Protein 3LCN (pdb70)

Structure (mmCIF, N/CA/C/O backbone):
data_3LCN
#
_entry.id   3LCN
#
_cell.length_a   55.833
_cell.length_b   121.762
_cell.length_c   37.376
_cell.angle_alpha   90.00
_cell.angle_beta   90.00
_cell.angle_gamma   90.00
#
_symmetry.space_group_name_H-M   'P 21 21 2'
#
loop_
_entity.id
_entity.type
_entity.pdbx_description
1 polymer 'Nuclear polyadenylated RNA-binding protein NAB2'
2 polymer 'mRNA transport factor GFD1'
3 non-polymer 'ZINC ION'
4 water water
#
loop_
_atom_site.group_PDB
_atom_site.id
_atom_site.type_symbol
_atom_site.label_atom_id
_atom_site.label_alt_id
_atom_site.label_comp_id
_atom_site.label_asym_id
_atom_site.label_entity_id
_atom_site.label_seq_id
_at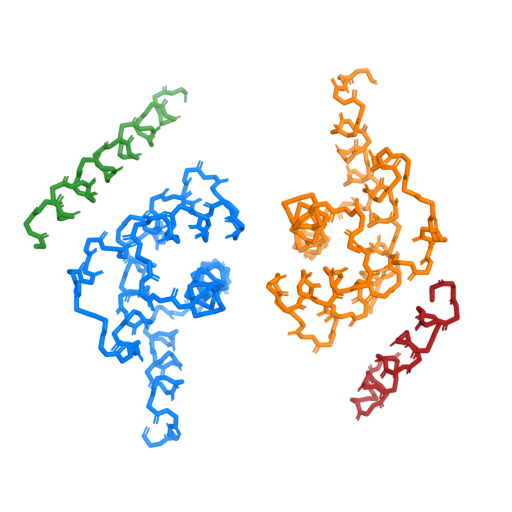om_site.pdbx_PDB_ins_code
_atom_site.Cartn_x
_atom_site.Cartn_y
_atom_site.Cartn_z
_atom_site.occupancy
_atom_site.B_iso_or_equiv
_atom_site.auth_seq_id
_atom_site.auth_comp_id
_atom_site.auth_asym_id
_atom_site.auth_atom_id
_atom_site.pdbx_PDB_model_num
ATOM 1 N N . GLN A 1 5 ? 33.391 37.154 12.647 1.00 75.66 5 GLN A N 1
ATOM 2 C CA . GLN A 1 5 ? 32.515 36.005 12.841 1.00 68.86 5 GLN A CA 1
ATOM 3 C C . GLN A 1 5 ? 32.433 35.219 11.542 1.00 64.56 5 GLN A C 1
ATOM 4 O O . GLN A 1 5 ? 32.544 35.778 10.448 1.00 68.59 5 GLN A O 1
ATOM 17 N N . TYR A 1 6 ? 32.245 33.917 11.676 1.00 57.73 6 TYR A N 1
ATOM 18 C CA . TYR A 1 6 ? 32.273 33.021 10.535 1.00 49.21 6 TYR A CA 1
ATOM 19 C C . TYR A 1 6 ? 30.911 32.382 10.274 1.00 42.68 6 TYR A C 1
ATOM 20 O O . TYR A 1 6 ? 30.744 31.653 9.310 1.00 43.12 6 TYR A O 1
ATOM 38 N N . THR A 1 7 ? 29.937 32.688 11.122 1.00 46.04 7 THR A N 1
ATOM 39 C CA . THR A 1 7 ? 28.629 32.039 11.096 1.00 53.75 7 THR A CA 1
ATOM 40 C C . THR A 1 7 ? 27.886 32.202 9.772 1.00 48.29 7 THR A C 1
ATOM 41 O O . THR A 1 7 ? 27.343 31.236 9.250 1.00 44.85 7 THR A O 1
ATOM 52 N N . GLU A 1 8 ? 27.842 33.418 9.238 1.00 46.42 8 GLU A N 1
ATOM 53 C CA . GLU A 1 8 ? 27.164 33.653 7.964 1.00 48.30 8 GLU A CA 1
ATOM 54 C C . GLU A 1 8 ? 27.832 32.886 6.825 1.00 44.72 8 GLU A C 1
ATOM 55 O O . GLU A 1 8 ? 27.159 32.251 6.023 1.00 48.36 8 GLU A O 1
ATOM 67 N N . ASN A 1 9 ? 29.157 32.945 6.759 1.00 39.49 9 ASN A N 1
ATOM 68 C CA . ASN A 1 9 ? 29.901 32.198 5.754 1.00 37.66 9 ASN A CA 1
ATOM 69 C C . ASN A 1 9 ? 29.678 30.694 5.887 1.00 36.17 9 ASN A C 1
ATOM 70 O O . ASN A 1 9 ? 29.511 30.006 4.890 1.00 36.37 9 ASN A O 1
ATOM 81 N N . LEU A 1 10 ? 29.671 30.178 7.114 1.00 32.29 10 LEU A N 1
ATOM 82 C CA . LEU A 1 10 ? 29.534 28.738 7.307 1.00 29.11 10 LEU A CA 1
ATOM 83 C C . LEU A 1 10 ? 28.165 28.266 6.802 1.00 27.12 10 LEU A C 1
ATOM 84 O O . LEU A 1 10 ? 28.047 27.220 6.173 1.00 28.96 10 LEU A O 1
ATOM 100 N N . LYS A 1 11 ? 27.135 29.070 7.038 1.00 28.83 11 LYS A N 1
ATOM 101 C CA . LYS A 1 11 ? 25.787 28.757 6.551 1.00 35.77 11 LYS A CA 1
ATOM 102 C C . LYS A 1 11 ? 25.719 28.597 5.020 1.00 35.59 11 LYS A C 1
ATOM 103 O O . LYS A 1 11 ? 25.077 27.680 4.509 1.00 31.18 11 LYS A O 1
ATOM 122 N N . VAL A 1 12 ? 26.382 29.494 4.301 1.00 36.61 12 VAL A N 1
ATOM 123 C CA . VAL A 1 12 ? 26.477 29.414 2.848 1.00 38.42 12 VAL A CA 1
ATOM 124 C C . VAL A 1 12 ? 27.262 28.165 2.428 1.00 33.57 12 VAL A C 1
ATOM 125 O O . VAL A 1 12 ? 26.879 27.458 1.506 1.00 35.44 12 VAL A O 1
ATOM 138 N N . ILE A 1 13 ? 28.359 27.887 3.117 1.00 29.34 13 ILE A N 1
ATOM 139 C CA . ILE A 1 13 ? 29.160 26.698 2.823 1.00 31.36 13 ILE A CA 1
ATOM 140 C C . ILE A 1 13 ? 28.375 25.391 3.063 1.00 31.29 13 ILE A C 1
ATOM 141 O O . ILE A 1 13 ? 28.428 24.464 2.263 1.00 33.37 13 ILE A O 1
ATOM 157 N N . VAL A 1 14 ? 27.643 25.323 4.170 1.00 30.31 14 VAL A N 1
ATOM 158 C CA . VAL A 1 14 ? 26.889 24.120 4.478 1.00 29.06 14 VAL A CA 1
ATOM 159 C C . VAL A 1 14 ? 25.752 23.941 3.473 1.00 29.12 14 VAL A C 1
ATOM 160 O O . VAL A 1 14 ? 25.463 22.831 3.065 1.00 30.89 14 VAL A O 1
ATOM 173 N N . ALA A 1 15 ? 25.140 25.040 3.041 1.00 30.43 15 ALA A N 1
ATOM 174 C CA . ALA A 1 15 ? 24.042 24.954 2.076 1.00 34.45 15 ALA A CA 1
ATOM 175 C C . ALA A 1 15 ? 24.533 24.427 0.721 1.00 35.57 15 ALA A C 1
ATOM 176 O O . ALA A 1 15 ? 23.800 23.709 0.020 1.00 36.60 15 ALA A O 1
ATOM 183 N N . GLU A 1 16 ? 25.760 24.787 0.345 1.00 33.51 16 GLU A N 1
ATOM 184 C CA . GLU A 1 16 ? 26.354 24.264 -0.890 1.00 37.23 16 GLU A CA 1
ATOM 185 C C . GLU A 1 16 ? 26.588 22.761 -0.771 1.00 35.13 16 GLU A C 1
ATOM 186 O O . GLU A 1 16 ? 26.343 22.013 -1.711 1.00 37.46 16 GLU A O 1
ATOM 198 N N . LYS A 1 17 ? 27.066 22.325 0.392 1.00 36.63 17 LYS A N 1
ATOM 199 C CA . LYS A 1 17 ? 27.300 20.906 0.627 1.00 34.78 17 LYS A CA 1
ATOM 200 C C . LYS A 1 17 ? 25.976 20.142 0.530 1.00 30.49 17 LYS A C 1
ATOM 201 O O . LYS A 1 17 ? 25.895 19.121 -0.138 1.00 37.50 17 LYS A O 1
ATOM 220 N N . LEU A 1 18 ? 24.931 20.660 1.176 1.00 34.73 18 LEU A N 1
ATOM 221 C CA . LEU A 1 18 ? 23.622 19.998 1.185 1.00 33.77 18 LEU A CA 1
ATOM 222 C C . LEU A 1 18 ? 23.024 19.901 -0.207 1.00 38.21 18 LEU A C 1
ATOM 223 O O . LEU A 1 18 ? 22.249 18.983 -0.493 1.00 39.30 18 LEU A O 1
ATOM 239 N N . ALA A 1 19 ? 23.378 20.852 -1.066 1.00 40.89 19 ALA A N 1
ATOM 240 C CA . ALA A 1 19 ? 22.826 20.904 -2.418 1.00 43.48 19 ALA A CA 1
ATOM 241 C C . ALA A 1 19 ? 23.302 19.722 -3.257 1.00 45.88 19 ALA A C 1
ATOM 242 O O . ALA A 1 19 ? 22.732 19.423 -4.309 1.00 46.61 19 ALA A O 1
ATOM 249 N N . GLY A 1 20 ? 24.353 19.056 -2.792 1.00 47.71 20 GLY A N 1
ATOM 250 C CA . GLY A 1 20 ? 24.944 17.958 -3.540 1.00 54.82 20 GLY A CA 1
ATOM 251 C C . GLY A 1 20 ? 24.401 16.585 -3.178 1.00 61.25 20 GLY A C 1
ATOM 252 O O . GLY A 1 20 ? 24.816 15.588 -3.766 1.00 65.39 20 GLY A O 1
ATOM 256 N N . ILE A 1 21 ? 23.493 16.520 -2.206 1.00 60.34 21 ILE A N 1
ATOM 257 C CA . ILE A 1 21 ? 22.899 15.245 -1.805 1.00 61.95 21 ILE A CA 1
ATOM 258 C C . ILE A 1 21 ? 21.689 14.955 -2.676 1.00 71.70 21 ILE A C 1
ATOM 259 O O . ILE A 1 21 ? 20.682 15.649 -2.567 1.00 62.47 21 ILE A O 1
ATOM 275 N N . PRO A 1 22 ? 21.781 13.924 -3.535 1.00 86.62 22 PRO A N 1
ATOM 276 C CA . PRO A 1 22 ? 20.699 13.570 -4.466 1.00 91.48 22 PRO A CA 1
ATOM 277 C C . PRO A 1 22 ? 19.383 13.251 -3.762 1.00 86.64 22 PRO A C 1
ATOM 278 O O . PRO A 1 22 ? 19.385 12.637 -2.696 1.00 83.55 22 PRO A O 1
ATOM 289 N N . ASN A 1 23 ? 18.274 13.671 -4.360 1.00 83.69 23 ASN A N 1
ATOM 290 C CA . ASN A 1 23 ? 16.950 13.410 -3.805 1.00 90.28 23 ASN A CA 1
ATOM 291 C C . ASN A 1 23 ? 16.814 13.868 -2.357 1.00 85.39 23 ASN A C 1
ATOM 292 O O . ASN A 1 23 ? 16.108 13.245 -1.565 1.00 88.38 23 ASN A O 1
ATOM 303 N N . PHE A 1 24 ? 17.495 14.955 -2.016 1.00 89.76 24 PHE A N 1
ATOM 304 C CA . PHE A 1 24 ? 17.387 15.540 -0.685 1.00 85.35 24 PHE A CA 1
ATOM 305 C C . PHE A 1 24 ? 16.366 16.669 -0.720 1.00 91.34 24 PHE A C 1
ATOM 306 O O . PHE A 1 24 ? 16.724 17.846 -0.753 1.00 88.98 24 PHE A O 1
ATOM 323 N N . ASN A 1 25 ? 15.090 16.297 -0.732 1.00 129.03 25 ASN A N 1
ATOM 324 C CA . ASN A 1 25 ? 14.007 17.269 -0.820 1.00 128.50 25 ASN A CA 1
ATOM 325 C C . ASN A 1 25 ? 13.720 17.947 0.517 1.00 117.13 25 ASN A C 1
ATOM 326 O O . ASN A 1 25 ? 12.816 17.541 1.248 1.00 115.80 25 ASN A O 1
ATOM 337 N N . GLU A 1 26 ? 14.491 18.985 0.828 1.00 109.42 26 GLU A N 1
ATOM 338 C CA . GLU A 1 26 ? 14.314 19.728 2.072 1.00 94.54 26 GLU A CA 1
ATOM 339 C C . GLU A 1 26 ? 14.756 21.181 1.906 1.00 88.96 26 GLU A C 1
ATOM 340 O O . GLU A 1 26 ? 15.499 21.507 0.981 1.00 98.14 26 GLU A O 1
ATOM 352 N N . ASP A 1 27 ? 14.292 22.053 2.796 1.00 74.82 27 ASP A N 1
ATOM 353 C CA . ASP A 1 27 ? 14.633 23.467 2.707 1.00 70.46 27 ASP A CA 1
ATOM 354 C C . ASP A 1 27 ? 16.072 23.666 3.144 1.00 51.31 27 ASP A C 1
ATOM 355 O O . ASP A 1 27 ? 16.366 23.778 4.331 1.00 43.85 27 ASP A O 1
ATOM 364 N N . ILE A 1 28 ? 16.960 23.704 2.162 1.00 46.60 28 ILE A N 1
ATOM 365 C CA . ILE A 1 28 ? 18.395 23.682 2.402 1.00 50.95 28 ILE A CA 1
ATOM 366 C C . ILE A 1 28 ? 18.872 24.784 3.334 1.00 40.31 28 ILE A C 1
ATOM 367 O O . ILE A 1 28 ? 19.762 24.560 4.140 1.00 36.62 28 ILE A O 1
ATOM 383 N N . LYS A 1 29 ? 18.290 25.972 3.221 1.00 42.10 29 LYS A N 1
ATOM 384 C CA . LYS A 1 29 ? 18.742 27.111 4.013 1.00 43.82 29 LYS A CA 1
ATOM 385 C C . LYS A 1 29 ? 18.462 26.908 5.488 1.00 42.12 29 LYS A C 1
ATOM 386 O O . LYS A 1 29 ? 19.267 27.289 6.337 1.00 39.64 29 LYS A O 1
ATOM 405 N N . TYR A 1 30 ? 17.315 26.316 5.804 1.00 36.32 30 TYR A N 1
ATOM 406 C CA . TYR A 1 30 ? 16.973 26.088 7.202 1.00 37.96 30 TYR A CA 1
ATOM 407 C C . TYR A 1 30 ? 17.771 24.926 7.809 1.00 29.80 30 TYR A C 1
ATOM 408 O O . TYR A 1 30 ? 18.121 24.963 8.979 1.00 33.04 30 TYR A O 1
ATOM 426 N N . VAL A 1 31 ? 18.022 23.886 7.030 1.00 30.52 31 VAL A N 1
ATOM 427 C CA . VAL A 1 31 ? 18.863 22.782 7.493 1.00 27.91 31 VAL A CA 1
ATOM 428 C C . VAL A 1 31 ? 20.290 23.295 7.750 1.00 27.95 31 VAL A C 1
ATOM 429 O O . VAL A 1 31 ? 20.898 22.968 8.762 1.00 30.29 31 VAL A O 1
ATOM 442 N N . ALA A 1 32 ? 20.824 24.086 6.829 1.00 28.98 32 ALA A N 1
ATOM 443 C CA . ALA A 1 32 ? 22.150 24.691 7.020 1.00 33.65 32 ALA A CA 1
ATOM 444 C C . ALA A 1 32 ? 22.201 25.540 8.304 1.00 32.16 32 ALA A C 1
ATOM 445 O O . ALA A 1 32 ? 23.157 25.464 9.065 1.00 30.50 32 ALA A O 1
ATOM 452 N N . GLU A 1 33 ? 21.171 26.340 8.548 1.00 28.58 33 GLU A N 1
ATOM 453 C CA . GLU A 1 33 ? 21.162 27.193 9.733 1.00 30.52 33 GLU A CA 1
ATOM 454 C C . GLU A 1 33 ? 21.115 26.344 10.998 1.00 30.21 33 GLU A C 1
ATOM 455 O O . GLU A 1 33 ? 21.784 26.641 11.993 1.00 27.97 33 GLU A O 1
ATOM 467 N N . TYR A 1 34 ? 20.320 25.281 10.950 1.00 25.19 34 TYR A N 1
ATOM 468 C CA . TYR A 1 34 ? 20.231 24.347 12.062 1.00 24.28 34 TYR A CA 1
ATOM 469 C C . TYR A 1 34 ? 21.580 23.714 12.383 1.00 28.24 34 TYR A C 1
ATOM 470 O O . TYR A 1 34 ? 22.010 23.690 13.541 1.00 26.98 34 TYR A O 1
ATOM 488 N N . ILE A 1 35 ? 22.268 23.207 11.361 1.00 24.37 35 ILE A N 1
ATOM 489 C CA . ILE A 1 35 ? 23.572 22.590 11.561 1.00 23.16 35 ILE A CA 1
ATOM 490 C C . ILE A 1 35 ? 24.568 23.600 12.151 1.00 22.97 35 ILE A C 1
ATOM 491 O O . ILE A 1 35 ? 25.342 23.274 13.058 1.00 26.75 35 ILE A O 1
ATOM 507 N N . VAL A 1 36 ? 24.571 24.816 11.628 1.00 24.44 36 VAL A N 1
ATOM 508 C CA . VAL A 1 36 ? 25.544 25.810 12.087 1.00 27.48 36 VAL A CA 1
ATOM 509 C C . VAL A 1 36 ? 25.272 26.202 13.536 1.00 27.86 36 VAL A C 1
ATOM 510 O O . VAL A 1 36 ? 26.199 26.310 14.338 1.00 26.53 36 VAL A O 1
ATOM 523 N N . LEU A 1 37 ? 23.998 26.378 13.885 1.00 27.43 37 LEU A N 1
ATOM 524 C CA . LEU A 1 37 ? 23.619 26.650 15.281 1.00 27.74 37 LEU A CA 1
ATOM 525 C C . LEU A 1 37 ? 24.058 25.527 16.222 1.00 26.70 37 LEU A C 1
ATOM 526 O O . LEU A 1 37 ? 24.591 25.786 17.286 1.00 25.27 37 LEU A O 1
ATOM 542 N N . LEU A 1 38 ? 23.823 24.273 15.847 1.00 25.35 38 LEU A N 1
ATOM 543 C CA . LEU A 1 38 ? 24.233 23.150 16.712 1.00 24.45 38 LEU A CA 1
ATOM 544 C C . LEU A 1 38 ? 25.748 23.197 16.973 1.00 27.12 38 LEU A C 1
ATOM 545 O O . LEU A 1 38 ? 26.214 22.939 18.084 1.00 27.81 38 LEU A O 1
ATOM 561 N N . ILE A 1 39 ? 26.508 23.541 15.938 1.00 24.91 39 ILE A N 1
ATOM 562 C CA . ILE A 1 39 ? 27.968 23.606 16.040 1.00 24.83 39 ILE A CA 1
ATOM 563 C C . ILE A 1 39 ? 28.419 24.775 16.935 1.00 28.78 39 ILE A C 1
ATOM 564 O O . ILE A 1 39 ? 29.222 24.600 17.856 1.00 32.33 39 ILE A O 1
ATOM 580 N N . VAL A 1 40 ? 27.886 25.960 16.662 1.00 28.77 40 VAL A N 1
ATOM 581 C CA . VAL A 1 40 ? 28.119 27.145 17.491 1.00 32.95 40 VAL A CA 1
ATOM 582 C C . VAL A 1 40 ? 27.759 26.927 18.967 1.00 31.87 40 VAL A C 1
ATOM 583 O O . VAL A 1 40 ? 28.416 27.453 19.852 1.00 30.60 40 VAL A O 1
ATOM 596 N N . ASN A 1 41 ? 26.705 26.167 19.233 1.00 26.69 41 ASN A N 1
ATOM 597 C CA . ASN A 1 41 ? 26.300 25.915 20.609 1.00 28.36 41 ASN A CA 1
ATOM 598 C C . ASN A 1 41 ? 27.073 24.762 21.267 1.00 33.67 41 ASN A C 1
ATOM 599 O O . ASN A 1 41 ? 26.693 24.297 22.333 1.00 35.10 41 ASN A O 1
ATOM 610 N N . GLY A 1 42 ? 28.153 24.298 20.636 1.00 35.38 42 GLY A N 1
ATOM 611 C CA . GLY A 1 42 ? 29.043 23.329 21.268 1.00 37.24 42 GLY A CA 1
ATOM 612 C C . GLY A 1 42 ? 28.875 21.874 20.837 1.00 38.62 42 GLY A C 1
ATOM 613 O O . GLY A 1 42 ? 29.393 20.966 21.487 1.00 37.66 42 GLY A O 1
ATOM 617 N N . GLY A 1 43 ? 28.175 21.637 19.732 1.00 31.34 43 GLY A N 1
ATOM 618 C CA . GLY A 1 43 ? 27.951 20.276 19.263 1.00 30.84 43 GLY A CA 1
ATOM 619 C C . GLY A 1 43 ? 29.229 19.618 18.741 1.00 29.85 43 GLY A C 1
ATOM 620 O O . GLY A 1 43 ? 30.203 20.292 18.397 1.00 32.37 43 GLY A O 1
ATOM 624 N N . THR A 1 44 ? 29.237 18.290 18.704 1.00 38.88 44 THR A N 1
ATOM 625 C CA . THR A 1 44 ? 30.369 17.546 18.16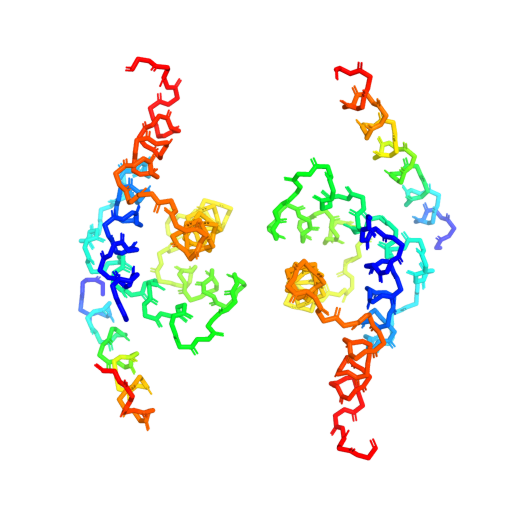5 1.00 42.27 44 THR A CA 1
ATOM 626 C C . THR A 1 44 ? 29.906 16.856 16.905 1.00 40.76 44 THR A C 1
ATOM 627 O O . THR A 1 44 ? 28.717 16.878 16.591 1.00 36.56 44 THR A O 1
ATOM 638 N N . VAL A 1 45 ? 30.819 16.241 16.164 1.00 36.53 45 VAL A N 1
ATOM 639 C CA . VAL A 1 45 ? 30.390 15.594 14.940 1.00 37.45 45 VAL A CA 1
ATOM 640 C C . VAL A 1 45 ? 29.283 14.608 15.295 1.00 34.88 45 VAL A C 1
ATOM 641 O O . VAL A 1 45 ? 28.262 14.531 14.616 1.00 32.92 45 VAL A O 1
ATOM 654 N N . GLU A 1 46 ? 29.473 13.866 16.381 1.00 34.48 46 GLU A N 1
ATOM 655 C CA . GLU A 1 46 ? 28.518 12.816 16.715 1.00 35.30 46 GLU A CA 1
ATOM 656 C C . GLU A 1 46 ? 27.167 13.372 17.171 1.00 33.17 46 GLU A C 1
ATOM 657 O O . GLU A 1 46 ? 26.133 12.870 16.761 1.00 32.38 46 GLU A O 1
ATOM 669 N N . SER A 1 47 ? 27.153 14.394 18.023 1.00 34.00 47 SER A N 1
ATOM 670 C CA . SER A 1 47 ? 25.874 14.895 18.523 1.00 31.41 47 SER A CA 1
ATOM 671 C C . SER A 1 47 ? 25.097 15.546 17.380 1.00 29.08 47 SER A C 1
ATOM 672 O O . SER A 1 47 ? 23.867 15.457 17.323 1.00 31.75 47 SER A O 1
ATOM 680 N N . VAL A 1 48 ? 25.802 16.200 16.463 1.00 26.25 48 VAL A N 1
ATOM 681 C CA . VAL A 1 48 ? 25.124 16.858 15.349 1.00 27.22 48 VAL A CA 1
ATOM 682 C C . VAL A 1 48 ? 24.585 15.812 14.374 1.00 27.41 48 VAL A C 1
ATOM 683 O O . VAL A 1 48 ? 23.454 15.921 13.897 1.00 32.70 48 VAL A O 1
ATOM 696 N N . VAL A 1 49 ? 25.398 14.809 14.067 1.00 29.65 49 VAL A N 1
ATOM 697 C CA . VAL A 1 49 ? 24.949 13.721 13.205 1.00 29.37 49 VAL A CA 1
ATOM 698 C C . VAL A 1 49 ? 23.716 13.052 13.797 1.00 32.85 49 VAL A C 1
ATOM 699 O O . VAL A 1 49 ? 22.745 12.833 13.093 1.00 36.51 49 VAL A O 1
ATOM 712 N N . ASP A 1 50 ? 23.748 12.744 15.092 1.00 33.62 50 ASP A N 1
ATOM 713 C CA . ASP A 1 50 ? 22.632 12.061 15.742 1.00 36.47 50 ASP A CA 1
ATOM 714 C C . ASP A 1 50 ? 21.354 12.902 15.683 1.00 37.19 50 ASP A C 1
ATOM 715 O O . ASP A 1 50 ? 20.256 12.372 15.467 1.00 36.28 50 ASP A O 1
ATOM 724 N N . GLU A 1 51 ? 21.483 14.214 15.852 1.00 39.34 51 GLU A N 1
ATOM 725 C CA . GLU A 1 51 ? 20.307 15.075 15.782 1.00 41.99 51 GLU A CA 1
ATOM 726 C C . GLU A 1 51 ? 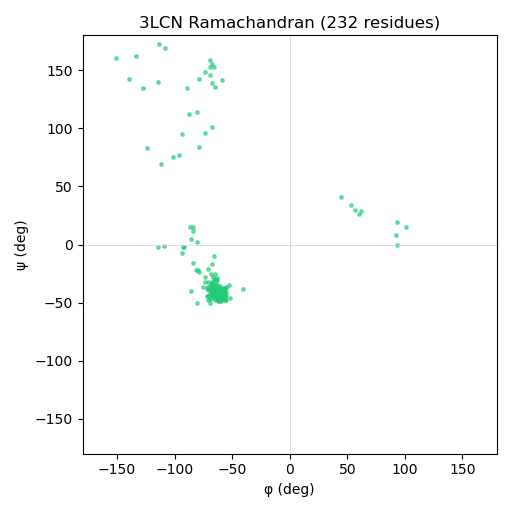19.756 15.090 14.352 1.00 43.23 51 GLU A C 1
ATOM 727 O O . GLU A 1 51 ? 18.546 15.026 14.146 1.00 48.85 51 GLU A O 1
ATOM 739 N N . LEU A 1 52 ? 20.645 15.144 13.365 1.00 40.19 52 LEU A N 1
ATOM 740 C CA . LEU A 1 52 ? 20.227 15.124 11.962 1.00 40.32 52 LEU A CA 1
ATOM 741 C C . LEU A 1 52 ? 19.580 13.790 11.570 1.00 42.10 52 LEU A C 1
ATOM 742 O O . LEU A 1 52 ? 18.659 13.764 10.761 1.00 43.29 52 LEU A O 1
ATOM 758 N N . ALA A 1 53 ? 20.055 12.690 12.141 1.00 40.88 53 ALA A N 1
ATOM 759 C CA . ALA A 1 53 ? 19.576 11.363 11.737 1.00 44.90 53 ALA A CA 1
ATOM 760 C C . ALA A 1 53 ? 18.126 11.161 12.141 1.00 49.94 53 ALA A C 1
ATOM 761 O O . ALA A 1 53 ? 17.373 10.464 11.464 1.00 56.22 53 ALA A O 1
ATOM 768 N N . SER A 1 54 ? 17.747 11.778 13.254 1.00 46.49 54 SER A N 1
ATOM 769 C CA . SER A 1 54 ? 16.399 11.677 13.786 1.00 57.71 54 SER A CA 1
ATOM 770 C C . SER A 1 54 ? 15.431 12.490 12.950 1.00 58.42 54 SER A C 1
ATOM 771 O O . SER A 1 54 ? 14.236 12.186 12.875 1.00 68.99 54 SER A O 1
ATOM 779 N N . LEU A 1 55 ? 15.959 13.539 12.336 1.00 47.87 55 LEU A N 1
ATOM 780 C CA . LEU A 1 55 ? 15.168 14.445 11.529 1.00 53.80 55 LEU A CA 1
ATOM 781 C C . LEU A 1 55 ? 15.033 13.922 10.099 1.00 52.45 55 LEU A C 1
ATOM 782 O O . LEU A 1 55 ? 13.971 14.012 9.504 1.00 55.69 55 LEU A O 1
ATOM 798 N N . PHE A 1 56 ? 16.113 13.361 9.563 1.00 52.13 56 PHE A N 1
ATOM 799 C CA . PHE A 1 56 ? 16.180 12.985 8.151 1.00 60.57 56 PHE A CA 1
ATOM 800 C C . PHE A 1 56 ? 16.516 11.502 8.010 1.00 64.00 56 PHE A C 1
ATOM 801 O O . PHE A 1 56 ? 17.669 11.125 7.794 1.00 52.57 56 PHE A O 1
ATOM 818 N N . ASP A 1 57 ? 15.483 10.674 8.117 1.00 62.45 57 ASP A N 1
ATOM 819 C CA . ASP A 1 57 ? 15.625 9.221 8.161 1.00 78.65 57 ASP A CA 1
ATOM 820 C C . ASP A 1 57 ? 16.033 8.583 6.830 1.00 74.79 57 ASP A C 1
ATOM 821 O O . ASP A 1 57 ? 16.551 7.466 6.812 1.00 80.69 57 ASP A O 1
ATOM 830 N N . SER A 1 58 ? 15.801 9.280 5.722 1.00 70.16 58 SER A N 1
ATOM 831 C CA . SER A 1 58 ? 16.082 8.719 4.401 1.00 73.22 58 SER A CA 1
ATOM 832 C C . SER A 1 58 ? 17.563 8.783 4.022 1.00 70.02 58 SER A C 1
ATOM 833 O O . SER A 1 58 ? 18.026 8.027 3.167 1.00 74.99 58 SER A O 1
ATOM 841 N N . VAL A 1 59 ? 18.300 9.683 4.660 1.00 65.94 59 VAL A N 1
ATOM 842 C CA . VAL A 1 59 ? 19.716 9.866 4.361 1.00 56.94 59 VAL A CA 1
ATOM 843 C C . VAL A 1 59 ? 20.590 8.951 5.231 1.00 54.25 59 VAL A C 1
ATOM 844 O O . VAL A 1 59 ? 20.391 8.838 6.438 1.00 53.46 59 VAL A O 1
ATOM 857 N N . SER A 1 60 ? 21.562 8.296 4.620 1.00 52.72 60 SER A N 1
ATOM 858 C CA . SER A 1 60 ? 22.427 7.392 5.368 1.00 55.08 60 SER A CA 1
ATOM 859 C C . SER A 1 60 ? 23.273 8.171 6.372 1.00 48.06 60 SER A C 1
ATOM 860 O O . SER A 1 60 ? 23.585 9.350 6.173 1.00 40.44 60 SER A O 1
ATOM 868 N N . ARG A 1 61 ? 23.648 7.498 7.450 1.00 51.41 61 ARG A N 1
ATOM 869 C CA . ARG A 1 61 ? 24.480 8.103 8.475 1.00 51.13 61 ARG A CA 1
ATOM 870 C C . ARG A 1 61 ? 25.808 8.622 7.908 1.00 47.14 61 ARG A C 1
ATOM 871 O O . ARG A 1 61 ? 26.294 9.662 8.319 1.00 42.54 61 ARG A O 1
ATOM 892 N N . ASP A 1 62 ? 26.401 7.893 6.967 1.00 44.65 62 ASP A N 1
ATOM 893 C CA . ASP A 1 62 ? 27.679 8.320 6.403 1.00 43.38 62 ASP A CA 1
ATOM 894 C C . ASP A 1 62 ? 27.547 9.588 5.580 1.00 39.58 62 ASP A C 1
ATOM 895 O O . ASP A 1 62 ? 28.460 10.409 5.549 1.00 37.91 62 ASP A O 1
ATOM 904 N N . THR A 1 63 ? 26.418 9.749 4.902 1.00 39.00 63 THR A N 1
ATOM 905 C CA . THR A 1 63 ? 26.171 10.966 4.147 1.00 41.36 63 THR A CA 1
ATOM 906 C C . THR A 1 63 ? 26.018 12.142 5.116 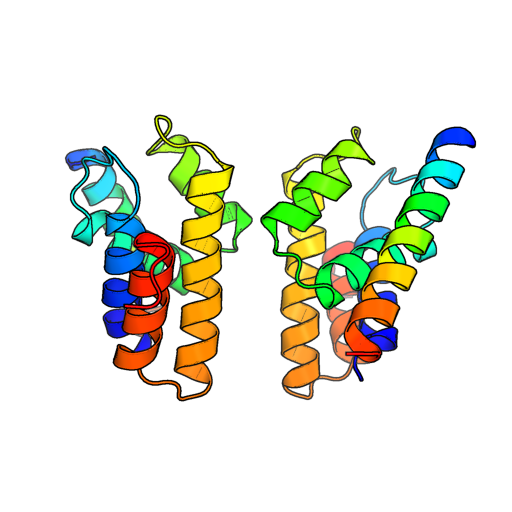1.00 37.15 63 THR A C 1
ATOM 907 O O . THR A 1 63 ? 26.586 13.205 4.891 1.00 34.69 63 THR A O 1
ATOM 918 N N . LEU A 1 64 ? 25.280 11.947 6.208 1.00 36.60 64 LEU A N 1
ATOM 919 C CA . LEU A 1 64 ? 25.063 13.030 7.166 1.00 37.06 64 LEU A CA 1
ATOM 920 C C . LEU A 1 64 ? 26.377 13.417 7.854 1.00 30.99 64 LEU A C 1
ATOM 921 O O . LEU A 1 64 ? 26.685 14.595 8.013 1.00 29.34 64 LEU A O 1
ATOM 937 N N . ALA A 1 65 ? 27.139 12.403 8.258 1.00 35.56 65 ALA A N 1
ATOM 938 C CA . ALA A 1 65 ? 28.445 12.609 8.864 1.00 35.23 65 ALA A CA 1
ATOM 939 C C . ALA A 1 65 ? 29.357 13.366 7.901 1.00 34.57 65 ALA A C 1
ATOM 940 O O . ALA A 1 65 ? 30.110 14.243 8.309 1.00 34.14 65 ALA A O 1
ATOM 947 N N . ASN A 1 66 ? 29.291 13.026 6.622 1.00 35.62 66 ASN A N 1
ATOM 948 C CA . ASN A 1 66 ? 30.055 13.760 5.616 1.00 40.04 66 ASN A CA 1
ATOM 949 C C . ASN A 1 66 ? 29.704 15.254 5.605 1.00 33.08 66 ASN A C 1
ATOM 950 O O . ASN A 1 66 ? 30.579 16.097 5.501 1.00 30.62 66 ASN A O 1
ATOM 961 N N . VAL A 1 67 ? 28.421 15.585 5.699 1.00 30.60 67 VAL A N 1
ATOM 962 C CA . VAL A 1 67 ? 28.028 16.995 5.711 1.00 27.54 67 VAL A CA 1
ATOM 963 C C . VAL A 1 67 ? 28.567 17.702 6.954 1.00 25.62 67 VAL A C 1
ATOM 964 O O . VAL A 1 67 ? 29.112 18.816 6.884 1.00 27.40 67 VAL A O 1
ATOM 977 N N . VAL A 1 68 ? 28.409 17.064 8.107 1.00 26.93 68 VAL A N 1
ATOM 978 C CA . VAL A 1 68 ? 28.797 17.709 9.356 1.00 24.04 68 VAL A CA 1
ATOM 979 C C . VAL A 1 68 ? 30.315 17.874 9.430 1.00 23.76 68 VAL A C 1
ATOM 980 O O . VAL A 1 68 ? 30.817 18.886 9.886 1.00 26.67 68 VAL A O 1
ATOM 993 N N . GLN A 1 69 ? 31.048 16.857 8.989 1.00 26.23 69 GLN A N 1
ATOM 994 C CA . GLN A 1 69 ? 32.507 16.930 9.037 1.00 27.06 69 GLN A CA 1
ATOM 995 C C . GLN A 1 69 ? 32.975 18.059 8.118 1.00 25.22 69 GLN A C 1
ATOM 996 O O . GLN A 1 69 ? 33.915 18.786 8.431 1.00 29.85 69 GLN A O 1
ATOM 1010 N N . THR A 1 70 ? 32.316 18.205 6.970 1.00 30.20 70 THR A N 1
ATOM 1011 C CA . THR A 1 70 ? 32.638 19.316 6.084 1.00 30.02 70 THR A CA 1
ATOM 1012 C C . THR A 1 70 ? 32.446 20.645 6.815 1.00 29.03 70 THR A C 1
ATOM 1013 O O . THR A 1 70 ? 33.252 21.541 6.669 1.00 28.05 70 THR A O 1
ATOM 1024 N N . ALA A 1 71 ? 31.365 20.776 7.582 1.00 27.89 71 ALA A N 1
ATOM 1025 C CA . ALA A 1 71 ? 31.127 22.010 8.330 1.00 29.30 71 ALA A CA 1
ATOM 1026 C C . ALA A 1 71 ? 32.267 22.305 9.305 1.00 25.55 71 ALA A C 1
ATOM 1027 O O . ALA A 1 71 ? 32.702 23.446 9.410 1.00 27.52 71 ALA A O 1
ATOM 1034 N N . PHE A 1 72 ? 32.742 21.288 10.037 1.00 24.40 72 PHE A N 1
ATOM 1035 C CA . PHE A 1 72 ? 33.828 21.492 10.999 1.00 27.92 72 PHE A CA 1
ATOM 1036 C C . PHE A 1 72 ? 35.154 21.828 10.297 1.00 29.57 72 PHE A C 1
ATOM 1037 O O . PHE A 1 72 ? 35.898 22.709 10.729 1.00 28.12 72 PHE A O 1
ATOM 1054 N N . PHE A 1 73 ? 35.456 21.121 9.211 1.00 28.35 73 PHE A N 1
ATOM 1055 C CA . PHE A 1 73 ? 36.679 21.404 8.457 1.00 29.77 73 PHE A CA 1
ATOM 1056 C C . PHE A 1 73 ? 36.626 22.811 7.871 1.00 29.90 73 PHE A C 1
ATOM 1057 O O . PHE A 1 73 ? 37.642 23.500 7.834 1.00 28.89 73 PHE A O 1
ATOM 1074 N N . ALA A 1 74 ? 35.444 23.237 7.425 1.00 27.33 74 ALA A N 1
ATOM 1075 C CA . ALA A 1 74 ? 35.315 24.557 6.782 1.00 28.62 74 ALA A CA 1
ATOM 1076 C C . ALA A 1 74 ? 35.468 25.682 7.810 1.00 27.39 74 ALA A C 1
ATOM 1077 O O . ALA A 1 74 ? 36.074 26.695 7.528 1.00 29.82 74 ALA A O 1
ATOM 1084 N N . LEU A 1 75 ? 34.903 25.488 8.997 1.00 32.04 75 LEU A N 1
ATOM 1085 C CA . LEU A 1 75 ? 35.073 26.430 10.098 1.00 31.92 75 LEU A CA 1
ATOM 1086 C C . LEU A 1 75 ? 36.573 26.618 10.415 1.00 32.03 75 LEU A C 1
ATOM 1087 O O . LEU A 1 75 ? 37.065 27.745 10.550 1.00 33.17 75 LEU A O 1
ATOM 1103 N N . GLU A 1 76 ? 37.304 25.515 10.512 1.00 27.80 76 GLU A N 1
ATOM 1104 C CA . GLU A 1 76 ? 38.741 25.580 10.747 1.00 30.92 76 GLU A CA 1
ATOM 1105 C C . GLU A 1 76 ? 39.483 26.318 9.613 1.00 34.66 76 GLU A C 1
ATOM 1106 O O . GLU A 1 76 ? 40.359 27.142 9.881 1.00 36.31 76 GLU A O 1
ATOM 1118 N N . ALA A 1 77 ? 39.124 26.064 8.357 1.00 33.61 77 ALA A N 1
ATOM 1119 C CA . ALA A 1 77 ? 39.782 26.754 7.246 1.00 35.28 77 ALA A CA 1
ATOM 1120 C C . ALA A 1 77 ? 39.489 28.253 7.273 1.00 35.48 77 ALA A C 1
ATOM 1121 O O . ALA A 1 77 ? 40.379 29.068 6.998 1.00 35.82 77 ALA A O 1
ATOM 1128 N N . LEU A 1 78 ? 38.251 28.626 7.607 1.00 34.66 78 LEU A N 1
ATOM 1129 C CA . LEU A 1 78 ? 37.905 30.048 7.772 1.00 32.51 78 LEU A CA 1
ATOM 1130 C C . LEU A 1 78 ? 38.739 30.709 8.867 1.00 36.70 78 LEU A C 1
ATOM 1131 O O . LEU A 1 78 ? 39.183 31.844 8.724 1.00 39.40 78 LEU A O 1
ATOM 1147 N N . GLN A 1 79 ? 38.927 30.006 9.980 1.00 36.76 79 GLN A N 1
ATOM 1148 C CA . GLN A 1 79 ? 39.733 30.540 11.074 1.00 39.43 79 GLN A CA 1
ATOM 1149 C C . GLN A 1 79 ? 41.192 30.625 10.650 1.00 42.69 79 GLN A C 1
ATOM 1150 O O . GLN A 1 79 ? 41.955 31.421 11.190 1.00 43.22 79 GLN A O 1
ATOM 1164 N N . GLN A 1 80 ? 41.574 29.788 9.691 1.00 41.54 80 GLN A N 1
ATOM 1165 C CA . GLN A 1 80 ? 42.935 29.799 9.152 1.00 48.62 80 GLN A CA 1
ATOM 1166 C C . GLN A 1 80 ? 43.110 30.821 8.020 1.00 54.54 80 GLN A C 1
ATOM 1167 O O . GLN A 1 80 ? 44.167 30.876 7.391 1.00 56.51 80 GLN A O 1
ATOM 1181 N N . GLY A 1 81 ? 42.071 31.606 7.745 1.00 56.71 81 GLY A N 1
ATOM 1182 C CA . GLY A 1 81 ? 42.156 32.674 6.758 1.00 57.86 81 GLY A CA 1
ATOM 1183 C C . GLY A 1 81 ? 41.729 32.334 5.333 1.00 55.01 81 GLY A C 1
ATOM 1184 O O . GLY A 1 81 ? 41.766 33.197 4.461 1.00 53.10 81 GLY A O 1
ATOM 1188 N N . GLU A 1 82 ? 41.324 31.094 5.073 1.00 50.38 82 GLU A N 1
ATOM 1189 C CA . GLU A 1 82 ? 40.820 30.752 3.740 1.00 49.16 82 GLU A CA 1
ATOM 1190 C C . GLU A 1 82 ? 39.500 31.473 3.482 1.00 45.78 82 GLU A C 1
ATOM 1191 O O . GLU A 1 82 ? 38.662 31.566 4.368 1.00 43.10 82 GLU A O 1
ATOM 1203 N N . SER A 1 83 ? 39.311 31.987 2.272 1.00 48.25 83 SER A N 1
ATOM 1204 C CA . SER A 1 83 ? 38.080 32.706 1.955 1.00 48.75 83 SER A CA 1
ATOM 1205 C C . SER A 1 83 ? 36.910 31.729 1.794 1.00 45.40 83 SER A C 1
ATOM 1206 O O . SER A 1 83 ? 37.087 30.598 1.346 1.00 43.78 83 SER A O 1
ATOM 1214 N N . ALA A 1 84 ? 35.714 32.172 2.147 1.00 44.74 84 ALA A N 1
ATOM 1215 C CA . ALA A 1 84 ? 34.538 31.334 2.001 1.00 42.33 84 ALA A CA 1
ATOM 1216 C C . ALA A 1 84 ? 34.339 30.960 0.535 1.00 44.04 84 ALA A C 1
ATOM 1217 O O . ALA A 1 84 ? 33.916 29.853 0.227 1.00 44.01 84 ALA A O 1
ATOM 1224 N N . GLU A 1 85 ? 34.659 31.878 -0.371 1.00 42.25 85 GLU A N 1
ATOM 1225 C CA . GLU A 1 85 ? 34.452 31.628 -1.794 1.00 55.77 85 GLU A CA 1
ATOM 1226 C C . GLU A 1 85 ? 35.289 30.434 -2.246 1.00 49.90 85 GLU A C 1
ATOM 1227 O O . GLU A 1 85 ? 34.816 29.591 -2.998 1.00 46.83 85 GLU A O 1
ATOM 1239 N N . ASN A 1 86 ? 36.534 30.362 -1.788 1.00 48.49 86 ASN A N 1
ATOM 1240 C CA . ASN A 1 86 ? 37.399 29.249 -2.154 1.00 52.24 86 ASN A CA 1
ATOM 1241 C C . ASN A 1 86 ? 36.858 27.929 -1.609 1.00 42.37 86 ASN A C 1
ATOM 1242 O O . ASN A 1 86 ? 36.887 26.908 -2.298 1.00 42.50 86 ASN A O 1
ATOM 1253 N N . ILE A 1 87 ? 36.353 27.952 -0.377 1.00 37.15 87 ILE A N 1
ATOM 1254 C CA . ILE A 1 87 ? 35.788 26.748 0.217 1.00 35.51 87 ILE A CA 1
ATOM 1255 C C . ILE A 1 87 ? 34.571 26.275 -0.577 1.00 31.15 87 ILE A C 1
ATOM 1256 O O . ILE A 1 87 ? 34.448 25.093 -0.899 1.00 34.03 87 ILE A O 1
ATOM 1272 N N . VAL A 1 88 ? 33.678 27.204 -0.901 1.00 34.74 88 VAL A N 1
ATOM 1273 C CA . VAL A 1 88 ? 32.521 26.895 -1.730 1.00 42.02 88 VAL A CA 1
ATOM 1274 C C . VAL A 1 88 ? 32.952 26.273 -3.064 1.00 41.99 88 VAL A C 1
ATOM 1275 O O . VAL A 1 88 ? 32.333 25.328 -3.543 1.00 42.65 88 VAL A O 1
ATOM 1288 N N . SER A 1 89 ? 34.014 26.798 -3.666 1.00 43.40 89 SER A N 1
ATOM 1289 C CA . SER A 1 89 ? 34.470 26.280 -4.950 1.00 48.61 89 SER A CA 1
ATOM 1290 C C . SER A 1 89 ? 34.900 24.821 -4.831 1.00 41.86 89 SER A C 1
ATOM 1291 O O . SER A 1 89 ? 34.631 24.028 -5.721 1.00 43.84 89 SER A O 1
ATOM 1299 N N . LYS A 1 90 ? 35.563 24.465 -3.738 1.00 41.37 90 LYS A N 1
ATOM 1300 C CA . LYS A 1 90 ? 35.990 23.079 -3.545 1.00 44.86 90 LYS A CA 1
ATOM 1301 C C . LYS A 1 90 ? 34.790 22.154 -3.331 1.00 41.10 90 LYS A C 1
ATOM 1302 O O . LYS A 1 90 ? 34.771 21.027 -3.809 1.00 42.26 90 LYS A O 1
ATOM 1321 N N . ILE A 1 91 ? 33.790 22.634 -2.604 1.00 36.33 91 ILE A N 1
ATOM 1322 C CA . ILE A 1 91 ? 32.581 21.846 -2.384 1.00 34.44 91 ILE A CA 1
ATOM 1323 C C . ILE A 1 91 ? 31.813 21.650 -3.698 1.00 31.42 91 ILE A C 1
ATOM 1324 O O . ILE A 1 91 ? 31.298 20.568 -3.962 1.00 34.50 91 ILE A O 1
ATOM 1340 N N . ARG A 1 92 ? 31.748 22.680 -4.533 1.00 46.27 92 ARG A N 1
ATOM 1341 C CA . ARG A 1 92 ? 31.083 22.533 -5.830 1.00 47.61 92 ARG A CA 1
ATOM 1342 C C . ARG A 1 92 ? 31.793 21.471 -6.650 1.00 45.33 92 ARG A C 1
ATOM 1343 O O . ARG A 1 92 ? 31.161 20.660 -7.325 1.00 40.75 92 ARG A O 1
ATOM 1364 N N . MET A 1 93 ? 33.120 21.483 -6.585 1.00 46.39 93 MET A N 1
ATOM 1365 C CA . MET A 1 93 ? 33.931 20.501 -7.300 1.00 47.32 93 MET A CA 1
ATOM 1366 C C . MET A 1 93 ? 33.674 19.090 -6.777 1.00 45.83 93 MET A C 1
ATOM 1367 O O . MET A 1 93 ? 33.527 18.158 -7.557 1.00 48.37 93 MET A O 1
ATOM 1381 N N . MET A 1 94 ? 33.617 18.920 -5.459 1.00 40.62 94 MET A N 1
ATOM 1382 C CA . MET A 1 94 ? 33.308 17.602 -4.893 1.00 46.68 94 MET A CA 1
ATOM 1383 C C . MET A 1 94 ? 31.905 17.128 -5.263 1.00 46.97 94 MET A C 1
ATOM 1384 O O . MET A 1 94 ? 31.708 15.968 -5.613 1.00 47.71 94 MET A O 1
ATOM 1398 N N . ASN A 1 95 ? 30.921 18.017 -5.153 1.00 46.65 95 ASN A N 1
ATOM 1399 C CA . ASN A 1 95 ? 29.548 17.687 -5.540 1.00 48.56 95 ASN A CA 1
ATOM 1400 C C . ASN A 1 95 ? 29.429 17.230 -6.999 1.00 53.42 95 ASN A C 1
ATOM 1401 O O . ASN A 1 95 ? 28.699 16.290 -7.298 1.00 53.90 95 ASN A O 1
ATOM 1412 N N . ALA A 1 96 ? 30.124 17.919 -7.902 1.00 57.95 96 ALA A N 1
ATOM 1413 C CA . ALA A 1 96 ? 30.034 17.631 -9.341 1.00 57.06 96 ALA A CA 1
ATOM 1414 C C . ALA A 1 96 ? 30.974 16.503 -9.733 1.00 61.15 96 ALA A C 1
ATOM 1415 O O . ALA A 1 96 ? 30.855 15.932 -10.816 1.00 64.12 96 ALA A O 1
ATOM 1422 N N . GLN A 1 97 ? 31.915 16.193 -8.852 1.00 60.17 97 GLN A N 1
ATOM 1423 C CA . GLN A 1 97 ? 32.923 15.182 -9.134 1.00 67.55 97 GLN A CA 1
ATOM 1424 C C . GLN A 1 97 ? 33.715 15.497 -10.408 1.00 61.65 97 GLN A C 1
ATOM 1425 O O . GLN A 1 97 ? 34.191 14.579 -11.079 1.00 63.68 97 GLN A O 1
ATOM 1439 N N . SER A 1 98 ? 33.879 16.783 -10.733 1.00 57.75 98 SER A N 1
ATOM 1440 C CA . SER A 1 98 ? 34.640 17.158 -11.930 1.00 54.77 98 SER A CA 1
ATOM 1441 C C . SER A 1 98 ? 35.552 18.369 -11.724 1.00 51.56 98 SER A C 1
ATOM 1442 O O . SER A 1 98 ? 35.215 19.321 -11.012 1.00 53.40 98 SER A O 1
ATOM 1450 N N . LEU A 1 99 ? 36.725 18.298 -12.343 1.00 47.19 99 LEU A N 1
ATOM 1451 C CA . LEU A 1 99 ? 37.677 19.394 -12.330 1.00 49.23 99 LEU A CA 1
ATOM 1452 C C . LEU A 1 99 ? 37.120 20.612 -13.067 1.00 56.18 99 LEU A C 1
ATOM 1453 O O . LEU A 1 99 ? 37.518 21.740 -12.797 1.00 62.27 99 LEU A O 1
ATOM 1469 N N . GLY A 1 100 ? 36.199 20.381 -13.999 1.00 51.84 100 GLY A N 1
ATOM 1470 C CA . GLY A 1 100 ? 35.658 21.457 -14.807 1.00 58.66 100 GLY A CA 1
ATOM 1471 C C . GLY A 1 100 ? 34.714 22.349 -14.023 1.00 66.59 100 GLY A C 1
ATOM 1472 O O . GLY A 1 100 ? 34.951 22.650 -12.850 1.00 69.71 100 GLY A O 1
ATOM 1476 N N . GLU B 1 4 ? 55.073 13.679 13.224 1.00 103.55 4 GLU B N 1
ATOM 1477 C CA . GLU B 1 4 ? 55.738 14.788 13.895 1.00 104.62 4 GLU B CA 1
ATOM 1478 C C . GLU B 1 4 ? 55.692 14.600 15.411 1.00 111.01 4 GLU B C 1
ATOM 1479 O O . GLU B 1 4 ? 55.172 13.601 15.907 1.00 107.22 4 GLU B O 1
ATOM 1490 N N . GLN B 1 5 ? 56.276 15.548 16.135 1.00 122.65 5 GLN B N 1
ATOM 1491 C CA . GLN B 1 5 ? 56.138 15.631 17.585 1.00 118.04 5 GLN B CA 1
ATOM 1492 C C . GLN B 1 5 ? 54.711 15.336 18.037 1.00 91.11 5 GLN B C 1
ATOM 1493 O O . GLN B 1 5 ? 54.499 14.693 19.072 1.00 74.44 5 GLN B O 1
ATOM 1507 N N . TYR B 1 6 ? 53.735 15.810 17.265 1.00 86.26 6 TYR B N 1
ATOM 1508 C CA . TYR B 1 6 ? 52.339 15.666 17.654 1.00 70.97 6 TYR B CA 1
ATOM 1509 C C . TYR B 1 6 ? 51.972 14.199 17.797 1.00 59.25 6 TYR B C 1
ATOM 1510 O O . TYR B 1 6 ? 51.238 13.840 18.700 1.00 55.97 6 TYR B O 1
ATOM 1528 N N . THR B 1 7 ? 52.484 13.362 16.905 1.00 63.90 7 THR B N 1
ATOM 1529 C CA . THR B 1 7 ? 52.146 11.940 16.899 1.00 70.62 7 THR B CA 1
ATOM 1530 C C . THR B 1 7 ? 52.415 11.242 18.231 1.00 60.72 7 THR B C 1
ATOM 1531 O O . THR B 1 7 ? 51.560 10.521 18.737 1.00 55.82 7 THR B O 1
ATOM 1542 N N . GLU B 1 8 ? 53.594 11.448 18.800 1.00 57.44 8 GLU B N 1
ATOM 1543 C CA . GLU B 1 8 ? 53.926 10.806 20.064 1.00 56.84 8 GLU B CA 1
ATOM 1544 C C . GLU B 1 8 ? 53.071 11.367 21.199 1.00 55.88 8 GLU B C 1
ATOM 1545 O O . GLU B 1 8 ? 52.549 10.622 22.023 1.00 53.47 8 GLU B O 1
ATOM 1557 N N . ASN B 1 9 ? 52.902 12.680 21.233 1.00 37.03 9 ASN B N 1
ATOM 1558 C CA . ASN B 1 9 ? 52.057 13.281 22.251 1.00 37.27 9 ASN B CA 1
ATOM 1559 C C . ASN B 1 9 ? 50.609 12.820 22.099 1.00 35.40 9 ASN B C 1
ATOM 1560 O O . ASN B 1 9 ? 49.919 12.576 23.083 1.00 36.98 9 ASN B O 1
ATOM 1571 N N . LEU B 1 10 ? 50.159 12.671 20.861 1.00 33.58 10 LEU B N 1
ATOM 1572 C CA . LEU B 1 10 ? 48.771 12.339 20.624 1.00 33.11 10 LEU B CA 1
ATOM 1573 C C . LEU B 1 10 ? 48.486 10.908 21.107 1.00 32.43 10 LEU B C 1
ATOM 1574 O O . LEU B 1 10 ? 47.395 10.626 21.603 1.00 33.39 10 LEU B O 1
ATOM 1590 N N . LYS B 1 11 ? 49.475 10.020 21.001 1.00 34.12 11 LYS B N 1
ATOM 1591 C CA . LYS B 1 11 ? 49.307 8.631 21.463 1.00 34.78 11 LYS B CA 1
ATOM 1592 C C . LYS B 1 11 ? 49.141 8.565 22.980 1.00 37.45 11 LYS B C 1
ATOM 1593 O O . LYS B 1 11 ? 48.352 7.767 23.493 1.00 38.12 11 LYS B O 1
ATOM 1612 N N . VAL B 1 12 ? 49.878 9.415 23.689 1.00 38.78 12 VAL B N 1
ATOM 1613 C CA . VAL B 1 12 ? 49.793 9.484 25.141 1.00 42.73 12 VAL B CA 1
ATOM 1614 C C . VAL B 1 12 ? 48.425 10.019 25.549 1.00 36.24 12 VAL B C 1
ATOM 1615 O O . VAL B 1 12 ? 47.783 9.500 26.454 1.00 36.53 12 VAL B O 1
ATOM 1628 N N . ILE B 1 13 ? 47.971 11.053 24.862 1.00 29.95 13 ILE B N 1
ATOM 1629 C CA . ILE B 1 13 ? 46.692 11.668 25.173 1.00 31.92 13 ILE B CA 1
ATOM 1630 C C . ILE B 1 13 ? 45.553 10.679 24.934 1.00 31.26 13 ILE B C 1
ATOM 1631 O O . ILE B 1 13 ? 44.623 10.590 25.725 1.00 30.39 13 ILE B O 1
ATOM 1647 N N . VAL B 1 14 ? 45.620 9.951 23.825 1.00 33.10 14 VAL B N 1
ATOM 1648 C CA . VAL B 1 14 ? 44.546 9.036 23.473 1.00 32.51 14 VAL B CA 1
ATOM 1649 C C . VAL B 1 14 ? 44.540 7.872 24.463 1.00 31.24 14 VAL B C 1
ATOM 1650 O O . VAL B 1 14 ? 43.488 7.395 24.834 1.00 33.33 14 VAL B O 1
ATOM 1663 N N . ALA B 1 15 ? 45.718 7.430 24.899 1.00 34.87 15 ALA B N 1
ATOM 1664 C CA . ALA B 1 15 ? 45.805 6.351 25.888 1.00 38.79 15 ALA B CA 1
ATOM 1665 C C . ALA B 1 15 ? 45.150 6.767 27.206 1.00 42.18 15 ALA B C 1
ATOM 1666 O O . ALA B 1 15 ? 44.453 5.974 27.824 1.00 43.57 15 ALA B O 1
ATOM 1673 N N . GLU B 1 16 ? 45.382 8.005 27.644 1.00 39.35 16 GLU B N 1
ATOM 1674 C CA . GLU B 1 16 ? 44.736 8.510 28.858 1.00 38.77 16 GLU B CA 1
ATOM 1675 C C . GLU B 1 16 ? 43.213 8.504 28.699 1.00 37.34 16 GLU B C 1
ATOM 1676 O O . GLU B 1 16 ? 42.483 8.121 29.616 1.00 39.23 16 GLU B O 1
ATOM 1688 N N . LYS B 1 17 ? 42.725 8.924 27.538 1.00 35.93 17 LYS B N 1
ATOM 1689 C CA . LYS B 1 17 ? 41.283 8.904 27.290 1.00 37.76 17 LYS B CA 1
ATOM 1690 C C . LYS B 1 17 ? 40.723 7.467 27.280 1.00 36.82 17 LYS B C 1
ATOM 1691 O O . LYS B 1 17 ? 39.652 7.203 27.829 1.00 35.83 17 LYS B O 1
ATOM 1710 N N . LEU B 1 18 ? 41.454 6.536 26.675 1.00 34.13 18 LEU B N 1
ATOM 1711 C CA . LEU B 1 18 ? 41.013 5.129 26.642 1.00 39.85 18 LEU B CA 1
ATOM 1712 C C . LEU B 1 18 ? 40.952 4.526 28.052 1.00 44.41 18 LEU B C 1
ATOM 1713 O O . LEU B 1 18 ? 40.097 3.685 28.344 1.00 41.51 18 LEU B O 1
ATOM 1729 N N . ALA B 1 19 ? 41.843 4.983 28.926 1.00 45.48 19 ALA B N 1
ATOM 1730 C CA . ALA B 1 19 ? 41.926 4.480 30.299 1.00 48.53 19 ALA B CA 1
ATOM 1731 C C . ALA B 1 19 ? 40.695 4.821 31.136 1.00 51.83 19 ALA B C 1
ATOM 1732 O O . ALA B 1 19 ? 40.550 4.329 32.251 1.00 56.08 19 ALA B O 1
ATOM 1739 N N . GLY B 1 20 ? 39.822 5.675 30.613 1.00 51.80 20 GLY B N 1
ATOM 1740 C CA . GLY B 1 20 ? 38.621 6.063 31.332 1.00 51.44 20 GLY B CA 1
ATOM 1741 C C . GLY B 1 20 ? 37.421 5.208 30.969 1.00 53.88 20 GLY B C 1
ATOM 1742 O O . GLY B 1 20 ? 36.367 5.319 31.592 1.00 57.63 20 GLY B O 1
ATOM 1746 N N . ILE B 1 21 ? 37.583 4.350 29.963 1.00 50.09 21 ILE B N 1
ATOM 1747 C CA . ILE B 1 21 ? 36.512 3.462 29.525 1.00 57.96 21 ILE B CA 1
ATOM 1748 C C . ILE B 1 21 ? 36.456 2.254 30.452 1.00 63.96 21 ILE B C 1
ATOM 1749 O O . ILE B 1 21 ? 37.384 1.442 30.480 1.00 61.41 21 ILE B O 1
ATOM 1765 N N . PRO B 1 22 ? 35.358 2.128 31.213 1.00 88.88 22 PRO B N 1
ATOM 1766 C CA . PRO B 1 22 ? 35.244 1.067 32.218 1.00 98.96 22 PRO B CA 1
ATOM 1767 C C . PRO B 1 22 ? 35.226 -0.316 31.580 1.00 105.06 22 PRO B C 1
ATOM 1768 O O . PRO B 1 22 ? 34.545 -0.517 30.573 1.00 101.42 22 PRO B O 1
ATOM 1779 N N . ASN B 1 23 ? 35.981 -1.248 32.154 1.00 105.17 23 ASN B N 1
ATOM 1780 C CA . ASN B 1 23 ? 35.979 -2.634 31.699 1.00 110.99 23 ASN B CA 1
ATOM 1781 C C . ASN B 1 23 ? 36.450 -2.775 30.252 1.00 107.88 23 ASN B C 1
ATOM 1782 O O . ASN B 1 23 ? 36.047 -3.697 29.543 1.00 108.81 23 ASN B O 1
ATOM 1793 N N . PHE B 1 24 ? 37.307 -1.856 29.822 1.00 109.73 24 PHE B N 1
ATOM 1794 C CA . PHE B 1 24 ? 37.855 -1.885 28.469 1.00 102.23 24 PHE B CA 1
ATOM 1795 C C . PHE B 1 24 ? 39.180 -2.632 28.486 1.00 115.31 24 PHE B C 1
ATOM 1796 O O . PHE B 1 24 ? 40.228 -2.052 28.771 1.00 123.87 24 PHE B O 1
ATOM 1813 N N . ASN B 1 25 ? 39.128 -3.924 28.182 1.00 110.44 25 ASN B N 1
ATOM 1814 C CA . ASN B 1 25 ? 40.302 -4.778 28.307 1.00 119.36 25 ASN B CA 1
ATOM 1815 C C . ASN B 1 25 ? 40.987 -5.065 26.977 1.00 111.69 25 ASN B C 1
ATOM 1816 O O . ASN B 1 25 ? 40.861 -6.153 26.417 1.00 114.27 25 ASN B O 1
ATOM 1827 N N . GLU B 1 26 ? 41.706 -4.066 26.482 1.00 100.35 26 GLU B N 1
ATOM 1828 C CA . GLU B 1 26 ? 42.569 -4.217 25.323 1.00 93.29 26 GLU B CA 1
ATOM 1829 C C . GLU B 1 26 ? 43.886 -3.564 25.703 1.00 96.04 26 GLU B C 1
ATOM 1830 O O . GLU B 1 26 ? 43.935 -2.793 26.658 1.00 95.35 26 GLU B O 1
ATOM 1842 N N . ASP B 1 27 ? 44.956 -3.871 24.980 1.00 69.48 27 ASP B N 1
ATOM 1843 C CA . ASP B 1 27 ? 46.211 -3.176 25.214 1.00 70.65 27 ASP B CA 1
ATOM 1844 C C . ASP B 1 27 ? 46.014 -1.733 24.774 1.00 53.01 27 ASP B C 1
ATOM 1845 O O . ASP B 1 27 ? 46.038 -1.425 23.588 1.00 47.46 27 ASP B O 1
ATOM 1854 N N . ILE B 1 28 ? 45.803 -0.861 25.748 1.00 48.25 28 ILE B N 1
ATOM 1855 C CA . ILE B 1 28 ? 45.519 0.540 25.494 1.00 53.71 28 ILE B CA 1
ATOM 1856 C C . ILE B 1 28 ? 46.550 1.195 24.577 1.00 49.42 28 ILE B C 1
ATOM 1857 O O . ILE B 1 28 ? 46.202 2.050 23.768 1.00 46.80 28 ILE B O 1
ATOM 1873 N N . LYS B 1 29 ? 47.813 0.792 24.695 1.00 48.08 29 LYS B N 1
ATOM 1874 C CA . LYS B 1 29 ? 48.882 1.404 23.915 1.00 50.32 29 LYS B CA 1
ATOM 1875 C C . LYS B 1 29 ? 48.745 1.093 22.431 1.00 45.42 29 LYS B C 1
ATOM 1876 O O . LYS B 1 29 ? 48.943 1.970 21.588 1.00 45.24 29 LYS B O 1
ATOM 1895 N N . TYR B 1 30 ? 48.420 -0.155 22.111 1.00 42.79 30 TYR B N 1
ATOM 1896 C CA . TYR B 1 30 ? 48.191 -0.542 20.720 1.00 47.41 30 TYR B CA 1
ATOM 1897 C C . TYR B 1 30 ? 46.945 0.146 20.149 1.00 38.13 30 TYR B C 1
ATOM 1898 O O . TYR B 1 30 ? 46.952 0.596 19.014 1.00 37.64 30 TYR B O 1
ATOM 1916 N N . VAL B 1 31 ? 45.873 0.215 20.927 1.00 39.09 31 VAL B N 1
ATOM 1917 C CA . VAL B 1 31 ? 44.654 0.879 20.458 1.00 39.19 31 VAL B CA 1
ATOM 1918 C C . VAL B 1 31 ? 44.909 2.368 20.159 1.00 38.94 31 VAL B C 1
ATOM 1919 O O . VAL B 1 31 ? 44.455 2.892 19.140 1.00 36.18 31 VAL B O 1
ATOM 1932 N N . ALA B 1 32 ? 45.655 3.042 21.033 1.00 37.96 32 ALA B N 1
ATOM 1933 C CA . ALA B 1 32 ? 45.976 4.457 20.818 1.00 38.61 32 ALA B CA 1
ATOM 1934 C C . ALA B 1 32 ? 46.794 4.604 19.540 1.00 38.24 32 ALA B C 1
ATOM 1935 O O . ALA B 1 32 ? 46.521 5.479 18.716 1.00 35.99 32 ALA B O 1
ATOM 1942 N N . GLU B 1 33 ? 47.780 3.728 19.345 1.00 34.77 33 GLU B N 1
ATOM 1943 C CA . GLU B 1 33 ? 48.615 3.839 18.153 1.00 35.58 33 GLU B CA 1
ATOM 1944 C C . GLU B 1 33 ? 47.775 3.676 16.885 1.00 35.11 33 GLU B C 1
ATOM 1945 O O . GLU B 1 33 ? 48.007 4.352 15.872 1.00 37.78 33 GLU B O 1
ATOM 1957 N N . TYR B 1 34 ? 46.810 2.762 16.946 1.00 32.96 34 TYR B N 1
ATOM 1958 C CA . TYR B 1 34 ? 45.938 2.473 15.814 1.00 32.75 34 TYR B CA 1
ATOM 1959 C C . TYR B 1 34 ? 45.071 3.689 15.464 1.00 31.34 34 TYR B C 1
ATOM 1960 O O . TYR B 1 34 ? 44.967 4.080 14.304 1.00 31.17 34 TYR B O 1
ATOM 1978 N N . ILE B 1 35 ? 44.462 4.287 16.478 1.00 30.12 35 ILE B N 1
ATOM 1979 C CA . ILE B 1 35 ? 43.626 5.457 16.286 1.00 31.09 35 ILE B CA 1
ATOM 1980 C C . ILE B 1 35 ? 44.445 6.607 15.714 1.00 33.53 35 ILE B C 1
ATOM 1981 O O . ILE B 1 35 ? 44.044 7.226 14.742 1.00 35.35 35 ILE B O 1
ATOM 1997 N N . VAL B 1 36 ? 45.602 6.887 16.305 1.00 33.84 36 VAL B N 1
ATOM 1998 C CA . VAL B 1 36 ? 46.447 7.966 15.812 1.00 33.74 36 VAL B CA 1
ATOM 1999 C C . VAL B 1 36 ? 46.867 7.729 14.357 1.00 33.23 36 VAL B C 1
ATOM 2000 O O . VAL B 1 36 ? 46.811 8.644 13.538 1.00 35.82 36 VAL B O 1
ATOM 2013 N N . LEU B 1 37 ? 47.265 6.508 14.027 1.00 33.80 37 LEU B N 1
ATOM 2014 C CA . LEU B 1 37 ? 47.621 6.181 12.638 1.00 37.22 37 LEU B CA 1
ATOM 2015 C C . LEU B 1 37 ? 46.461 6.441 11.671 1.00 37.95 37 LEU B C 1
ATOM 2016 O O . LEU B 1 37 ? 46.667 6.971 10.579 1.00 38.42 37 LEU B O 1
ATOM 2032 N N . LEU B 1 38 ? 45.246 6.069 12.068 1.00 32.99 38 LEU B N 1
ATOM 2033 C CA . LEU B 1 38 ? 44.078 6.291 11.219 1.00 34.17 38 LEU B CA 1
ATOM 2034 C C . LEU B 1 38 ? 43.890 7.790 10.960 1.00 36.16 38 LEU B C 1
ATOM 2035 O O . LEU B 1 38 ? 43.529 8.210 9.857 1.00 37.32 38 LEU B O 1
ATOM 2051 N N . ILE B 1 39 ? 44.140 8.598 11.982 1.00 34.53 39 ILE B N 1
ATOM 2052 C CA . ILE B 1 39 ? 43.978 10.043 11.865 1.00 39.31 39 ILE B CA 1
ATOM 2053 C C . ILE B 1 39 ? 45.065 10.668 10.978 1.00 41.67 39 ILE B C 1
ATOM 2054 O O . ILE B 1 39 ? 44.776 11.492 10.111 1.00 45.92 39 ILE B O 1
ATOM 2070 N N . VAL B 1 40 ? 46.304 10.251 11.181 1.00 40.64 40 VAL B N 1
ATOM 2071 C CA . VAL B 1 40 ? 47.425 10.751 10.392 1.00 47.48 40 VAL B CA 1
ATOM 2072 C C . VAL B 1 40 ? 47.296 10.390 8.913 1.00 45.23 40 VAL B C 1
ATOM 2073 O O . VAL B 1 40 ? 47.748 11.136 8.049 1.00 48.03 40 VAL B O 1
ATOM 2086 N N . ASN B 1 41 ? 46.660 9.261 8.618 1.00 43.14 41 ASN B N 1
ATOM 2087 C CA . ASN B 1 41 ? 46.447 8.852 7.230 1.00 45.94 41 ASN B CA 1
ATOM 2088 C C . ASN B 1 41 ? 45.203 9.493 6.597 1.00 45.83 41 ASN B C 1
ATOM 2089 O O . ASN B 1 41 ? 44.738 9.055 5.548 1.00 49.30 41 ASN B O 1
ATOM 2100 N N . GLY B 1 42 ? 44.673 10.534 7.234 1.00 40.92 42 GLY B N 1
ATOM 2101 C CA . GLY B 1 42 ? 43.573 11.302 6.665 1.00 43.76 42 GLY B CA 1
ATOM 2102 C C . GLY B 1 42 ? 42.171 10.864 7.073 1.00 45.98 42 GLY B C 1
ATOM 2103 O O . GLY B 1 42 ? 41.195 11.200 6.409 1.00 48.51 42 GLY B O 1
ATOM 2107 N N . GLY B 1 43 ? 42.054 10.118 8.166 1.00 42.88 43 GLY B N 1
ATOM 2108 C CA . GLY B 1 43 ? 40.750 9.662 8.621 1.00 41.95 43 GLY B CA 1
ATOM 2109 C C . GLY B 1 43 ? 39.854 10.794 9.119 1.00 41.34 43 GLY B C 1
ATOM 2110 O O . GLY B 1 43 ? 40.339 11.850 9.529 1.00 36.99 43 GLY B O 1
ATOM 2114 N N . THR B 1 44 ? 38.541 10.577 9.061 1.00 45.45 44 THR B N 1
ATOM 2115 C CA . THR B 1 44 ? 37.576 11.548 9.578 1.00 47.31 44 THR B CA 1
ATOM 2116 C C . THR B 1 44 ? 37.002 10.955 10.844 1.00 44.87 44 THR B C 1
ATOM 2117 O O . THR B 1 44 ? 37.242 9.791 11.131 1.00 43.81 44 THR B O 1
ATOM 2128 N N . VAL B 1 45 ? 36.271 11.742 11.623 1.00 37.48 45 VAL B N 1
ATOM 2129 C CA . VAL B 1 45 ? 35.667 11.192 12.825 1.00 41.31 45 VAL B CA 1
ATOM 2130 C C . VAL B 1 45 ? 34.889 9.944 12.454 1.00 44.04 45 VAL B C 1
ATOM 2131 O O . VAL B 1 45 ? 35.008 8.900 13.104 1.00 44.70 45 VAL B O 1
ATOM 2144 N N . GLU B 1 46 ? 34.108 10.042 11.387 1.00 42.46 46 GLU B N 1
ATOM 2145 C CA . GLU B 1 46 ? 33.229 8.944 11.012 1.00 43.52 46 GLU B CA 1
ATOM 2146 C C . GLU B 1 46 ? 34.009 7.704 10.578 1.00 37.30 46 GLU B C 1
ATOM 2147 O O . GLU B 1 46 ? 33.690 6.595 10.988 1.00 36.95 46 GLU B O 1
ATOM 2159 N N . SER B 1 47 ? 35.030 7.873 9.749 1.00 39.53 47 SER B N 1
ATOM 2160 C CA . SER B 1 47 ? 35.727 6.698 9.226 1.00 43.35 47 SER B CA 1
ATOM 2161 C C . SER B 1 47 ? 36.481 6.011 10.367 1.00 40.64 47 SER B C 1
ATOM 2162 O O . SER B 1 47 ? 36.545 4.781 10.429 1.00 39.67 47 SER B O 1
ATOM 2170 N N . VAL B 1 48 ? 37.054 6.808 11.266 1.00 33.10 48 VAL B N 1
ATOM 2171 C CA . VAL B 1 48 ? 37.780 6.255 12.396 1.00 35.17 48 VAL B CA 1
ATOM 2172 C C . VAL B 1 48 ? 36.814 5.545 13.342 1.00 35.88 48 VAL B C 1
ATOM 2173 O O . VAL B 1 48 ? 37.071 4.425 13.784 1.00 36.32 48 VAL B O 1
ATOM 2186 N N . VAL B 1 49 ? 35.697 6.190 13.653 1.00 34.82 49 VAL B N 1
ATOM 2187 C CA . VAL B 1 49 ? 34.688 5.576 14.513 1.00 37.30 49 VAL B CA 1
ATOM 2188 C C . VAL B 1 49 ? 34.178 4.249 13.915 1.00 38.31 49 VAL B C 1
ATOM 2189 O O . VAL B 1 49 ? 34.041 3.259 14.629 1.00 41.28 49 VAL B O 1
ATOM 2202 N N . ASP B 1 50 ? 33.916 4.224 12.609 1.00 35.38 50 ASP B N 1
ATOM 2203 C CA . ASP B 1 50 ? 33.447 3.002 11.936 1.00 40.15 50 ASP B CA 1
ATOM 2204 C C . ASP B 1 50 ? 34.484 1.869 12.020 1.00 45.41 50 ASP B C 1
ATOM 2205 O O . ASP B 1 50 ? 34.131 0.714 12.214 1.00 44.20 50 ASP B O 1
ATOM 2214 N N . GLU B 1 51 ? 35.760 2.188 11.849 1.00 41.04 51 GLU B N 1
ATOM 2215 C CA . GLU B 1 51 ? 36.797 1.172 11.999 1.00 44.04 51 GLU B CA 1
ATOM 2216 C C . GLU B 1 51 ? 36.790 0.633 13.429 1.00 39.48 51 GLU B C 1
ATOM 2217 O O . GLU B 1 51 ? 36.832 -0.580 13.645 1.00 44.89 51 GLU B O 1
ATOM 2229 N N . LEU B 1 52 ? 36.733 1.536 14.403 1.00 35.54 52 LEU B N 1
ATOM 2230 C CA . LEU B 1 52 ? 36.774 1.142 15.803 1.00 34.84 52 LEU B CA 1
ATOM 2231 C C . LEU B 1 52 ? 35.536 0.334 16.167 1.00 41.28 52 LEU B C 1
ATOM 2232 O O . LEU B 1 52 ? 35.605 -0.583 16.977 1.00 42.13 52 LEU B O 1
ATOM 2248 N N . ALA B 1 53 ? 34.405 0.681 15.559 1.00 46.23 53 ALA B N 1
ATOM 2249 C CA . ALA B 1 53 ? 33.119 0.063 15.895 1.00 47.45 53 ALA B CA 1
ATOM 2250 C C . ALA B 1 53 ? 33.073 -1.391 15.470 1.00 46.05 53 ALA B C 1
ATOM 2251 O O . ALA B 1 53 ? 32.450 -2.219 16.139 1.00 46.97 53 ALA B O 1
ATOM 2258 N N . SER B 1 54 ? 33.713 -1.718 14.354 1.00 50.69 54 SER B N 1
ATOM 2259 C CA . SER B 1 54 ? 33.738 -3.112 13.920 1.00 57.66 54 SER B CA 1
ATOM 2260 C C . SER B 1 54 ? 34.673 -3.924 14.812 1.00 55.64 54 SER B C 1
ATOM 2261 O O . SER B 1 54 ? 34.428 -5.094 15.073 1.00 59.66 54 SER B O 1
ATOM 2269 N N . LEU B 1 55 ? 35.729 -3.285 15.302 1.00 46.71 55 LEU B N 1
ATOM 2270 C CA . LEU B 1 55 ? 36.758 -3.975 16.078 1.00 42.93 55 LEU B CA 1
ATOM 2271 C C . LEU B 1 55 ? 36.341 -4.186 17.537 1.00 36.17 55 LEU B C 1
ATOM 2272 O O . LEU B 1 55 ? 36.433 -5.276 18.056 1.00 38.88 55 LEU B O 1
ATOM 2288 N N . PHE B 1 56 ? 35.884 -3.126 18.195 1.00 39.39 56 PHE B N 1
ATOM 2289 C CA . PHE B 1 56 ? 35.530 -3.175 19.612 1.00 43.64 56 PHE B CA 1
ATOM 2290 C C . PHE B 1 56 ? 34.027 -3.021 19.797 1.00 40.88 56 PHE B C 1
ATOM 2291 O O 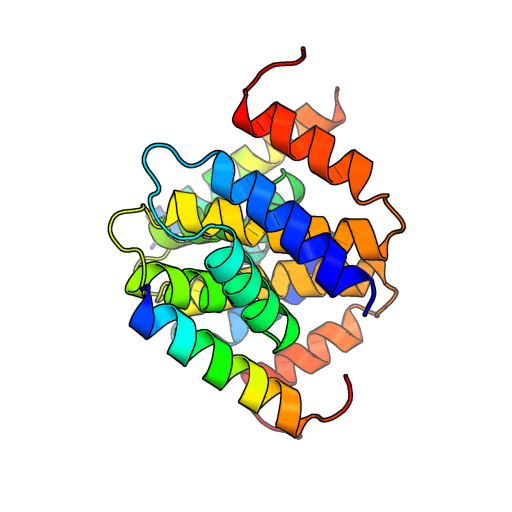. PHE B 1 56 ? 33.545 -1.991 20.281 1.00 36.94 56 PHE B O 1
ATOM 2308 N N . ASP B 1 57 ? 33.274 -4.036 19.390 1.00 45.30 57 ASP B N 1
ATOM 2309 C CA . ASP B 1 57 ? 31.826 -3.885 19.362 1.00 43.84 57 ASP B CA 1
ATOM 2310 C C . ASP B 1 57 ? 31.172 -4.231 20.703 1.00 41.14 57 ASP B C 1
ATOM 2311 O O . ASP B 1 57 ? 29.959 -4.383 20.781 1.00 41.84 57 ASP B O 1
ATOM 2320 N N . SER B 1 58 ? 31.972 -4.310 21.767 1.00 44.10 58 SER B N 1
ATOM 2321 C CA . SER B 1 58 ? 31.429 -4.398 23.127 1.00 43.69 58 SER B CA 1
ATOM 2322 C C . SER B 1 58 ? 31.296 -3.006 23.733 1.00 41.29 58 SER B C 1
ATOM 2323 O O . SER B 1 58 ? 30.808 -2.844 24.846 1.00 45.02 58 SER B O 1
ATOM 2331 N N . VAL B 1 59 ? 31.729 -2.006 22.973 1.00 34.94 59 VAL B N 1
ATOM 2332 C CA . VAL B 1 59 ? 31.677 -0.607 23.378 1.00 37.38 59 VAL B CA 1
ATOM 2333 C C . VAL B 1 59 ? 30.706 0.114 22.456 1.00 36.72 59 VAL B C 1
ATOM 2334 O O . VAL B 1 59 ? 30.688 -0.146 21.248 1.00 38.98 59 VAL B O 1
ATOM 2347 N N . SER B 1 60 ? 29.895 1.010 23.009 1.00 33.81 60 SER B N 1
ATOM 2348 C CA . SER B 1 60 ? 28.894 1.709 22.209 1.00 35.02 60 SER B CA 1
ATOM 2349 C C . SER B 1 60 ? 29.535 2.686 21.218 1.00 32.85 60 SER B C 1
ATOM 2350 O O . SER B 1 60 ? 30.625 3.206 21.432 1.00 34.40 60 SER B O 1
ATOM 2358 N N . ARG B 1 61 ? 28.833 2.927 20.122 1.00 33.33 61 ARG B N 1
ATOM 2359 C CA . ARG B 1 61 ? 29.285 3.872 19.121 1.00 35.40 61 ARG B CA 1
ATOM 2360 C C . ARG B 1 61 ? 29.483 5.267 19.724 1.00 34.68 61 ARG B C 1
ATOM 2361 O O . ARG B 1 61 ? 30.451 5.949 19.415 1.00 32.46 61 ARG B O 1
ATOM 2382 N N . ASP B 1 62 ? 28.585 5.691 20.603 1.00 35.67 62 ASP B N 1
ATOM 2383 C CA . ASP B 1 62 ? 28.708 7.033 21.178 1.00 37.83 62 ASP B CA 1
ATOM 2384 C C . ASP B 1 62 ? 29.972 7.156 22.049 1.00 34.25 62 ASP B C 1
ATOM 2385 O O . ASP B 1 62 ? 30.660 8.165 22.007 1.00 34.34 62 ASP B O 1
ATOM 2394 N N . THR B 1 63 ? 30.292 6.120 22.818 1.00 34.03 63 THR B N 1
ATOM 2395 C CA . THR B 1 63 ? 31.536 6.120 23.592 1.00 35.58 63 THR B CA 1
ATOM 2396 C C . THR B 1 63 ? 32.791 6.126 22.683 1.00 29.68 63 THR B C 1
ATOM 2397 O O . THR B 1 63 ? 33.731 6.855 22.925 1.00 32.00 63 THR B O 1
ATOM 2408 N N . LEU B 1 64 ? 32.797 5.306 21.641 1.00 30.35 64 LEU B N 1
ATOM 2409 C CA . LEU B 1 64 ? 33.901 5.320 20.688 1.00 33.55 64 LEU B CA 1
ATOM 2410 C C . LEU B 1 64 ? 34.028 6.699 20.010 1.00 30.32 64 LEU B C 1
ATOM 2411 O O . LEU B 1 64 ? 35.129 7.244 19.887 1.00 33.52 64 LEU B O 1
ATOM 2427 N N . ALA B 1 65 ? 32.906 7.280 19.607 1.00 31.97 65 ALA B N 1
ATOM 2428 C CA . ALA B 1 65 ? 32.935 8.607 18.988 1.00 28.14 65 ALA B CA 1
ATOM 2429 C C . ALA B 1 65 ? 33.515 9.646 19.937 1.00 32.02 65 ALA B C 1
ATOM 2430 O O . ALA B 1 65 ? 34.251 10.536 19.515 1.00 34.61 65 ALA B O 1
ATOM 2437 N N . ASN B 1 66 ? 33.202 9.536 21.221 1.00 31.48 66 ASN B N 1
ATOM 2438 C CA . ASN B 1 66 ? 33.752 10.468 22.220 1.00 34.04 66 ASN B CA 1
ATOM 2439 C C . ASN B 1 66 ? 35.286 10.387 22.273 1.00 32.24 66 ASN B C 1
ATOM 2440 O O . ASN B 1 66 ? 35.987 11.399 22.378 1.00 30.87 66 ASN B O 1
ATOM 2451 N N . VAL B 1 67 ? 35.809 9.170 22.207 1.00 35.52 67 VAL B N 1
ATOM 2452 C CA . VAL B 1 67 ? 37.258 8.974 22.177 1.00 31.97 67 VAL B CA 1
ATOM 2453 C C . VAL B 1 67 ? 37.857 9.607 20.936 1.00 29.16 67 VAL B C 1
ATOM 2454 O O . VAL B 1 67 ? 38.842 10.330 21.028 1.00 29.83 67 VAL B O 1
ATOM 2467 N N . VAL B 1 68 ? 37.275 9.328 19.768 1.00 30.73 68 VAL B N 1
ATOM 2468 C CA . VAL B 1 68 ? 37.830 9.836 18.511 1.00 27.32 68 VAL B CA 1
ATOM 2469 C C . VAL B 1 68 ? 37.762 11.354 18.413 1.00 26.98 68 VAL B C 1
ATOM 2470 O O . VAL B 1 68 ? 38.702 11.997 17.941 1.00 30.61 68 VAL B O 1
ATOM 2483 N N . GLN B 1 69 ? 36.644 11.932 18.850 1.00 30.99 69 GLN B N 1
ATOM 2484 C CA . GLN B 1 69 ? 36.485 13.390 18.875 1.00 28.30 69 GLN B CA 1
ATOM 2485 C C . GLN B 1 69 ? 37.533 14.055 19.767 1.00 26.39 69 GLN B C 1
ATOM 2486 O O . GLN B 1 69 ? 38.086 15.120 19.440 1.00 29.25 69 GLN B O 1
ATOM 2500 N N . THR B 1 70 ? 37.807 13.429 20.902 1.00 27.79 70 THR B N 1
ATOM 2501 C CA . THR B 1 70 ? 38.834 13.926 21.817 1.00 33.77 70 THR B CA 1
ATOM 2502 C C . THR B 1 70 ? 40.205 13.929 21.134 1.00 30.28 70 THR B C 1
ATOM 2503 O O . THR B 1 70 ? 40.972 14.867 21.292 1.00 30.23 70 THR B O 1
ATOM 2514 N N . ALA B 1 71 ? 40.496 12.872 20.379 1.00 34.48 71 ALA B N 1
ATOM 2515 C CA . ALA B 1 71 ? 41.734 12.798 19.610 1.00 31.97 71 ALA B CA 1
ATOM 2516 C C . ALA B 1 71 ? 41.843 13.964 18.630 1.00 31.42 71 ALA B C 1
ATOM 2517 O O . ALA B 1 71 ? 42.893 14.605 18.542 1.00 33.76 71 ALA B O 1
ATOM 2524 N N . PHE B 1 72 ? 40.773 14.242 17.887 1.00 28.04 72 PHE B N 1
ATOM 2525 C CA . PHE B 1 72 ? 40.792 15.356 16.938 1.00 30.89 72 PHE B CA 1
ATOM 2526 C C . PHE B 1 72 ? 40.951 16.724 17.641 1.00 29.88 72 PHE B C 1
ATOM 2527 O O . PHE B 1 72 ? 41.709 17.582 17.193 1.00 30.05 72 PHE B O 1
ATOM 2544 N N . PHE B 1 73 ? 40.231 16.930 18.742 1.00 31.89 73 PHE B N 1
ATOM 2545 C CA . PHE B 1 73 ? 40.335 18.199 19.476 1.00 30.12 73 PHE B CA 1
ATOM 2546 C C . PHE B 1 73 ? 41.717 18.331 20.105 1.00 30.30 73 PHE B C 1
ATOM 2547 O O . PHE B 1 73 ? 42.239 19.428 20.209 1.00 34.04 73 PHE B O 1
ATOM 2564 N N . ALA B 1 74 ? 42.311 17.217 20.536 1.00 31.34 74 ALA B N 1
ATOM 2565 C CA . ALA B 1 74 ? 43.644 17.261 21.139 1.00 31.11 74 ALA B CA 1
ATOM 2566 C C . ALA B 1 74 ? 44.687 17.605 20.084 1.00 32.82 74 ALA B C 1
ATOM 2567 O O . ALA B 1 74 ? 45.585 18.394 20.333 1.00 33.26 74 ALA B O 1
ATOM 2574 N N . LEU B 1 75 ? 44.572 16.999 18.904 1.00 33.77 75 LEU B N 1
ATOM 2575 C CA . LEU B 1 75 ? 45.456 17.341 17.788 1.00 32.73 75 LEU B CA 1
ATOM 2576 C C . LEU B 1 75 ? 45.395 18.845 17.462 1.00 34.70 75 LEU B C 1
ATOM 2577 O O . LEU B 1 75 ? 46.432 19.485 17.322 1.00 35.42 75 LEU B O 1
ATOM 2593 N N . GLU B 1 76 ? 44.188 19.403 17.349 1.00 30.95 76 GLU B N 1
ATOM 2594 C CA . GLU B 1 76 ? 44.012 20.847 17.151 1.00 32.22 76 GLU B CA 1
ATOM 2595 C C . GLU B 1 76 ? 44.697 21.657 18.269 1.00 33.53 76 GLU B C 1
ATOM 2596 O O . GLU B 1 76 ? 45.394 22.641 18.003 1.00 31.63 76 GLU B O 1
ATOM 2608 N N . ALA B 1 77 ? 44.513 21.252 19.520 1.00 33.74 77 ALA B N 1
ATOM 2609 C CA . ALA B 1 77 ? 45.138 21.978 20.636 1.00 34.75 77 ALA B CA 1
ATOM 2610 C C . ALA B 1 77 ? 46.678 21.927 20.562 1.00 33.33 77 ALA B C 1
ATOM 2611 O O . ALA B 1 77 ? 47.343 22.944 20.756 1.00 36.77 77 ALA B O 1
ATOM 2618 N N . LEU B 1 78 ? 47.241 20.756 20.268 1.00 35.45 78 LEU B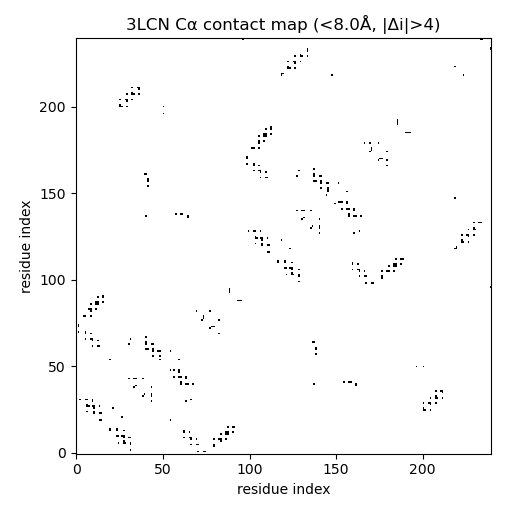 N 1
ATOM 2619 C CA . LEU B 1 78 ? 48.703 20.629 20.129 1.00 35.34 78 LEU B CA 1
ATOM 2620 C C . LEU B 1 78 ? 49.235 21.510 18.992 1.00 36.14 78 LEU B C 1
ATOM 2621 O O . LEU B 1 78 ? 50.299 22.134 19.110 1.00 35.47 78 LEU B O 1
ATOM 2637 N N . GLN B 1 79 ? 48.502 21.559 17.881 1.00 34.49 79 GLN B N 1
ATOM 2638 C CA . GLN B 1 79 ? 48.896 22.420 16.763 1.00 39.87 79 GLN B CA 1
ATOM 2639 C C . GLN B 1 79 ? 48.792 23.913 17.119 1.00 45.78 79 GLN B C 1
ATOM 2640 O O . GLN B 1 79 ? 49.522 24.739 16.569 1.00 46.54 79 GLN B O 1
ATOM 2654 N N . GLN B 1 80 ? 47.892 24.247 18.045 1.00 43.99 80 GLN B N 1
ATOM 2655 C CA . GLN B 1 80 ? 47.784 25.614 18.575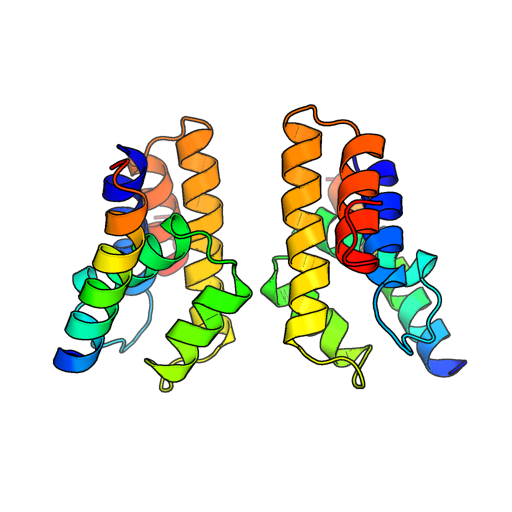 1.00 40.31 80 GLN B CA 1
ATOM 2656 C C . GLN B 1 80 ? 48.825 25.926 19.654 1.00 41.04 80 GLN B C 1
ATOM 2657 O O . GLN B 1 80 ? 48.819 27.016 20.230 1.00 42.63 80 GLN B O 1
ATOM 2671 N N . GLY B 1 81 ? 49.707 24.977 19.943 1.00 43.33 81 GLY B N 1
ATOM 2672 C CA . GLY B 1 81 ? 50.802 25.226 20.869 1.00 47.03 81 GLY B CA 1
ATOM 2673 C C . GLY B 1 81 ? 50.504 24.865 22.318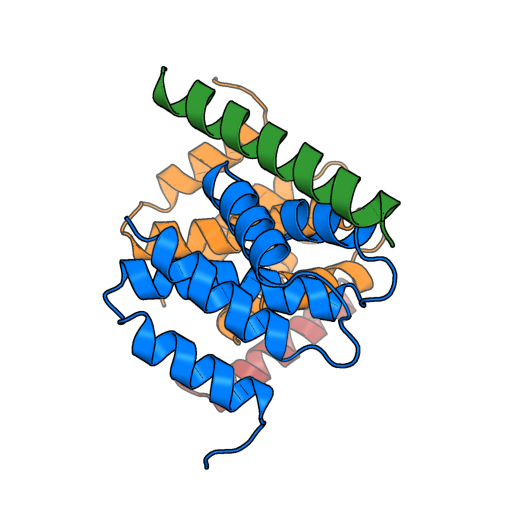 1.00 46.73 81 GLY B C 1
ATOM 2674 O O . GLY B 1 81 ? 51.293 25.180 23.198 1.00 44.97 81 GLY B O 1
ATOM 2678 N N . GLU B 1 82 ? 49.369 24.221 22.576 1.00 42.75 82 GLU B N 1
ATOM 2679 C CA . GLU B 1 82 ? 49.042 23.760 23.931 1.00 50.97 82 GLU B CA 1
ATOM 2680 C C . GLU B 1 82 ? 49.961 22.613 24.342 1.00 52.66 82 GLU B C 1
ATOM 2681 O O . GLU B 1 82 ? 50.346 21.790 23.513 1.00 49.10 82 GLU B O 1
ATOM 2693 N N . SER B 1 83 ? 50.310 22.547 25.622 1.00 54.64 83 SER B N 1
ATOM 2694 C CA . SER B 1 83 ? 51.220 21.505 26.077 1.00 52.07 83 SER B CA 1
ATOM 2695 C C . SER B 1 83 ? 50.462 20.198 26.234 1.00 46.75 83 SER B C 1
ATOM 2696 O O . SER B 1 83 ? 49.298 20.181 26.646 1.00 40.79 83 SER B O 1
ATOM 2704 N N . ALA B 1 84 ? 51.126 19.103 25.888 1.00 45.34 84 ALA B N 1
ATOM 2705 C CA . ALA B 1 84 ? 50.549 17.775 26.035 1.00 48.31 84 ALA B CA 1
ATOM 2706 C C . ALA B 1 84 ? 50.158 17.518 27.492 1.00 48.69 84 ALA B C 1
ATOM 2707 O O . ALA B 1 84 ? 49.132 16.895 27.769 1.00 44.89 84 ALA B O 1
ATOM 2714 N N . GLU B 1 85 ? 50.970 18.016 28.422 1.00 48.55 85 GLU B N 1
ATOM 2715 C CA . GLU B 1 85 ? 50.718 17.841 29.852 1.00 56.98 85 GLU B CA 1
ATOM 2716 C C . GLU B 1 85 ? 49.374 18.430 30.273 1.00 47.25 85 GLU B C 1
ATOM 2717 O O . GLU B 1 85 ? 48.625 17.801 31.017 1.00 46.15 85 GLU B O 1
ATOM 2729 N N . ASN B 1 86 ? 49.075 19.639 29.806 1.00 45.05 86 ASN B N 1
ATOM 2730 C CA . ASN B 1 86 ? 47.807 20.290 30.117 1.00 48.94 86 ASN B CA 1
ATOM 2731 C C . ASN B 1 86 ? 46.599 19.546 29.515 1.00 45.01 86 ASN B C 1
ATOM 2732 O O . ASN B 1 86 ? 45.547 19.447 30.143 1.00 43.11 86 ASN B O 1
ATOM 2743 N N . ILE B 1 87 ? 46.744 19.027 28.299 1.00 43.10 87 ILE B N 1
ATOM 2744 C CA . ILE B 1 87 ? 45.644 18.285 27.675 1.00 38.31 87 ILE B CA 1
ATOM 2745 C C . ILE B 1 87 ? 45.376 17.017 28.496 1.00 37.85 87 ILE B C 1
ATOM 2746 O O . ILE B 1 87 ? 44.230 16.682 28.795 1.00 37.90 87 ILE B O 1
ATOM 2762 N N . VAL B 1 88 ? 46.442 16.328 28.879 1.00 35.12 88 VAL B N 1
ATOM 2763 C CA . VAL B 1 88 ? 46.332 15.141 29.721 1.00 41.87 88 VAL B CA 1
ATOM 2764 C C . VAL B 1 88 ? 45.617 15.432 31.049 1.00 43.15 88 VAL B C 1
ATOM 2765 O O . VAL B 1 88 ? 44.778 14.643 31.493 1.00 40.98 88 VAL B O 1
ATOM 2778 N N . SER B 1 89 ? 45.926 16.563 31.678 1.00 44.64 89 SER B N 1
ATOM 2779 C CA . SER B 1 89 ? 45.254 16.918 32.923 1.00 53.30 89 SER B CA 1
ATOM 2780 C C . SER B 1 89 ? 43.752 17.090 32.701 1.00 48.74 89 SER B C 1
ATOM 2781 O O . SER B 1 89 ? 42.947 16.643 33.518 1.00 51.46 89 SER B O 1
ATOM 2789 N N . LYS B 1 90 ? 43.372 17.722 31.593 1.00 40.45 90 LYS B N 1
ATOM 2790 C CA . LYS B 1 90 ? 41.956 17.913 31.289 1.00 42.60 90 LYS B CA 1
ATOM 2791 C C . LYS B 1 90 ? 41.227 16.589 31.100 1.00 41.76 90 LYS B C 1
ATOM 2792 O O . LYS B 1 90 ? 40.088 16.426 31.537 1.00 41.55 90 LYS B O 1
ATOM 2811 N N . ILE B 1 91 ? 41.876 15.647 30.427 1.00 39.85 91 ILE B N 1
ATOM 2812 C CA . ILE B 1 91 ? 41.269 14.349 30.163 1.00 35.47 91 ILE B CA 1
ATOM 2813 C C . ILE B 1 91 ? 41.120 13.538 31.460 1.00 38.05 91 ILE B C 1
ATOM 2814 O O . ILE B 1 91 ? 40.117 12.858 31.654 1.00 40.52 91 ILE B O 1
ATOM 2830 N N . ARG B 1 92 ? 42.111 13.606 32.344 1.00 38.39 92 ARG B N 1
ATOM 2831 C CA . ARG B 1 92 ? 42.027 12.916 33.638 1.00 49.74 92 ARG B CA 1
ATOM 2832 C C . ARG B 1 92 ? 40.883 13.466 34.484 1.00 49.79 92 ARG B C 1
ATOM 2833 O O . ARG B 1 92 ? 40.245 12.738 35.244 1.00 52.16 92 ARG B O 1
ATOM 2854 N N . MET B 1 93 ? 40.650 14.768 34.361 1.00 46.37 93 MET B N 1
ATOM 2855 C CA . MET B 1 93 ? 39.572 15.432 35.083 1.00 47.87 93 MET B CA 1
ATOM 2856 C C . MET B 1 93 ? 38.213 14.978 34.546 1.00 48.46 93 MET B C 1
ATOM 2857 O O . MET B 1 93 ? 37.260 14.784 35.303 1.00 52.50 93 MET B O 1
ATOM 2871 N N . MET B 1 94 ? 38.131 14.790 33.234 1.00 47.03 94 MET B N 1
ATOM 2872 C CA . MET B 1 94 ? 36.900 14.337 32.614 1.00 47.74 94 MET B CA 1
ATOM 2873 C C . MET B 1 94 ? 36.616 12.891 33.005 1.00 52.44 94 MET B C 1
ATOM 2874 O O . MET B 1 94 ? 35.495 12.550 33.392 1.00 57.66 94 MET B O 1
ATOM 2888 N N . ASN B 1 95 ? 37.636 12.044 32.905 1.00 51.57 95 ASN B N 1
ATOM 2889 C CA . ASN B 1 95 ? 37.503 10.639 33.280 1.00 54.23 95 ASN B CA 1
ATOM 2890 C C . ASN B 1 95 ? 37.033 10.490 34.711 1.00 62.12 95 ASN B C 1
ATOM 2891 O O . ASN B 1 95 ? 36.185 9.656 35.015 1.00 65.79 95 ASN B O 1
ATOM 2902 N N . ALA B 1 96 ? 37.612 11.294 35.592 1.00 64.49 96 ALA B N 1
ATOM 2903 C CA . ALA B 1 96 ? 37.322 11.208 37.014 1.00 61.91 96 ALA B CA 1
ATOM 2904 C C . ALA B 1 96 ? 36.027 11.940 37.340 1.00 60.58 96 ALA B C 1
ATOM 2905 O O . ALA B 1 96 ? 35.395 11.670 38.357 1.00 65.36 96 ALA B O 1
ATOM 2912 N N . GLN B 1 97 ? 35.631 12.863 36.470 1.00 57.43 97 GLN B N 1
ATOM 2913 C CA . GLN B 1 97 ? 34.501 13.734 36.755 1.00 61.77 97 GLN B CA 1
ATOM 2914 C C . GLN B 1 97 ? 34.781 14.557 38.012 1.00 63.96 97 GLN B C 1
ATOM 2915 O O . GLN B 1 97 ? 33.854 14.974 38.709 1.00 73.01 97 GLN B O 1
ATOM 2929 N N . SER B 1 98 ? 36.059 14.783 38.305 1.00 55.41 98 SER B N 1
ATOM 2930 C CA . SER B 1 98 ? 36.450 15.421 39.565 1.00 56.46 98 SER B CA 1
ATOM 2931 C C . SER B 1 98 ? 37.357 16.623 39.342 1.00 54.03 98 SER B C 1
ATOM 2932 O O . SER B 1 98 ? 38.302 16.575 38.540 1.00 49.48 98 SER B O 1
ATOM 2940 N N . LEU B 1 99 ? 37.051 17.711 40.044 1.00 59.27 99 LEU B N 1
ATOM 2941 C CA . LEU B 1 99 ? 37.897 18.895 40.025 1.00 61.88 99 LEU B CA 1
ATOM 2942 C C . LEU B 1 99 ? 39.247 18.577 40.666 1.00 67.50 99 LEU B C 1
ATOM 2943 O O . LEU B 1 99 ? 40.285 19.072 40.224 1.00 76.01 99 LEU B O 1
ATOM 2959 N N . GLY B 1 100 ? 39.223 17.746 41.707 1.00 63.09 100 GLY B N 1
ATOM 2960 C CA . GLY B 1 100 ? 40.429 17.370 42.424 1.00 67.71 100 GLY B CA 1
ATOM 2961 C C . GLY B 1 100 ? 41.562 16.954 41.505 1.00 75.73 100 GLY B C 1
ATOM 2962 O O . GLY B 1 100 ? 42.704 17.385 41.675 1.00 81.22 100 GLY B O 1
ATOM 2966 N N . THR C 2 4 ? 5.002 16.597 4.552 1.00 96.23 126 THR C N 1
ATOM 2967 C CA . THR C 2 4 ? 6.294 17.215 4.829 1.00 100.78 126 THR C CA 1
ATOM 2968 C C . THR C 2 4 ? 6.109 18.507 5.615 1.00 99.75 126 THR C C 1
ATOM 2969 O O . THR C 2 4 ? 7.062 19.042 6.182 1.00 98.12 126 THR C O 1
ATOM 2979 N N . ALA C 2 5 ? 4.879 19.007 5.641 1.00 99.61 127 ALA C N 1
ATOM 2980 C CA . ALA C 2 5 ? 4.569 20.234 6.361 1.00 95.62 127 ALA C CA 1
ATOM 2981 C C . ALA C 2 5 ? 4.920 20.089 7.840 1.00 86.08 127 ALA C C 1
ATOM 2982 O O . ALA C 2 5 ? 5.401 21.033 8.468 1.00 87.90 127 ALA C O 1
ATOM 2989 N N . SER C 2 6 ? 4.684 18.899 8.385 1.00 98.03 128 SER C N 1
ATOM 2990 C CA . SER C 2 6 ? 4.948 18.628 9.794 1.00 88.47 128 SER C CA 1
ATOM 2991 C C . SER C 2 6 ? 6.440 18.671 10.096 1.00 75.34 128 SER C C 1
ATOM 2992 O O . SER C 2 6 ? 6.862 19.172 11.137 1.00 62.03 128 SER C O 1
ATOM 3000 N N . LYS C 2 7 ? 7.237 18.139 9.178 1.00 89.23 129 LYS C N 1
ATOM 3001 C CA . LYS C 2 7 ? 8.680 18.078 9.359 1.00 85.14 129 LYS C CA 1
ATOM 3002 C C . LYS C 2 7 ? 9.297 19.473 9.381 1.00 66.15 129 LYS C C 1
ATOM 3003 O O . LYS C 2 7 ? 10.233 19.736 10.136 1.00 56.31 129 LYS C O 1
ATOM 3022 N N . MET C 2 8 ? 8.767 20.364 8.549 1.00 65.50 130 MET C N 1
ATOM 3023 C CA . MET C 2 8 ? 9.294 21.715 8.451 1.00 62.85 130 MET C CA 1
ATOM 3024 C C . MET C 2 8 ? 8.960 22.509 9.701 1.00 61.37 130 MET C C 1
ATOM 3025 O O . MET C 2 8 ? 9.755 23.321 10.160 1.00 64.06 130 MET C O 1
ATOM 3039 N N . LYS C 2 9 ? 7.780 22.280 10.257 1.00 61.72 131 LYS C N 1
ATOM 3040 C CA . LYS C 2 9 ? 7.415 22.970 11.478 1.00 56.70 131 LYS C CA 1
ATOM 3041 C C . LYS C 2 9 ? 8.356 22.532 12.587 1.00 51.27 131 LYS C C 1
ATOM 3042 O O . LYS C 2 9 ? 8.757 23.346 13.418 1.00 50.82 131 LYS C O 1
ATOM 3061 N N . LEU C 2 10 ? 8.713 21.249 12.589 1.00 48.28 132 LEU C N 1
ATOM 3062 C CA . LEU C 2 10 ? 9.597 20.696 13.613 1.00 46.69 132 LEU C CA 1
ATOM 3063 C C . LEU C 2 10 ? 10.989 21.306 13.526 1.00 43.21 132 LEU C C 1
ATOM 3064 O O . LEU C 2 10 ? 11.598 21.628 14.541 1.00 43.32 132 LEU C O 1
ATOM 3080 N N . LEU C 2 11 ? 11.485 21.476 12.306 1.00 43.26 133 LEU C N 1
ATOM 3081 C CA . LEU C 2 11 ? 12.812 22.031 12.082 1.00 44.00 133 LEU C CA 1
ATOM 3082 C C . LEU C 2 11 ? 12.854 23.491 12.510 1.00 42.17 133 LEU C C 1
ATOM 3083 O O . LEU C 2 11 ? 13.853 23.962 13.064 1.00 40.96 133 LEU C O 1
ATOM 3099 N N . LYS C 2 12 ? 11.763 24.205 12.243 1.00 39.85 134 LYS C N 1
ATOM 3100 C CA . LYS C 2 12 ? 11.656 25.604 12.618 1.00 44.17 134 LYS C CA 1
ATOM 3101 C C . LYS C 2 12 ? 11.658 25.726 14.134 1.00 38.73 134 LYS C C 1
ATOM 3102 O O . LYS C 2 12 ? 12.322 26.591 14.695 1.00 40.22 134 LYS C O 1
ATOM 3121 N N . LYS C 2 13 ? 10.900 24.861 14.792 1.00 38.36 135 LYS C N 1
ATOM 3122 C CA . LYS C 2 13 ? 10.858 24.844 16.246 1.00 40.73 135 LYS C CA 1
ATOM 3123 C C . LYS C 2 13 ? 12.258 24.569 16.817 1.00 37.76 135 LYS C C 1
ATOM 3124 O O . LYS C 2 13 ? 12.692 25.221 17.768 1.00 36.61 135 LYS C O 1
ATOM 3143 N N . LYS C 2 14 ? 12.962 23.605 16.229 1.00 35.61 136 LYS C N 1
ATOM 3144 C CA . LYS C 2 14 ? 14.310 23.259 16.678 1.00 35.26 136 LYS C CA 1
ATOM 3145 C C . LYS C 2 14 ? 15.328 24.374 16.460 1.00 32.81 136 LYS C C 1
ATOM 3146 O O . LYS C 2 14 ? 16.206 24.582 17.290 1.00 35.19 136 LYS C O 1
ATOM 3165 N N . ILE C 2 15 ? 15.211 25.092 15.351 1.00 32.45 137 ILE C N 1
ATOM 3166 C CA . ILE C 2 15 ? 16.055 26.256 15.103 1.00 32.66 137 ILE C CA 1
ATOM 3167 C C . ILE C 2 15 ? 15.796 27.334 16.158 1.00 37.06 137 ILE C C 1
ATOM 3168 O O . ILE C 2 15 ? 16.727 27.939 16.693 1.00 35.09 137 ILE C O 1
ATOM 3184 N N . GLU C 2 16 ? 14.526 27.583 16.459 1.00 31.47 138 GLU C N 1
ATOM 3185 C CA . GLU C 2 16 ? 14.195 28.580 17.462 1.00 37.15 138 GLU C CA 1
ATOM 3186 C C . GLU C 2 16 ? 14.775 28.193 18.818 1.00 36.31 138 GLU C C 1
ATOM 3187 O O . GLU C 2 16 ? 15.295 29.053 19.522 1.00 36.94 138 GLU C O 1
ATOM 3199 N N . GLU C 2 17 ? 14.714 26.907 19.177 1.00 34.44 139 GLU C N 1
ATOM 3200 C CA . GLU C 2 17 ? 15.314 26.428 20.434 1.00 35.03 139 GLU C CA 1
ATOM 3201 C C . GLU C 2 17 ? 16.826 26.707 20.500 1.00 31.53 139 GLU C C 1
ATOM 3202 O O . GLU C 2 17 ? 17.331 27.123 21.539 1.00 31.18 139 GLU C O 1
ATOM 3214 N N . GLN C 2 18 ? 17.539 26.451 19.403 1.00 29.37 140 GLN C N 1
ATOM 3215 C CA . GLN C 2 18 ? 18.990 26.709 19.321 1.00 29.26 140 GLN C CA 1
ATOM 3216 C C . GLN C 2 18 ? 19.322 28.203 19.394 1.00 30.36 140 GLN C C 1
ATOM 3217 O O . GLN C 2 18 ? 20.307 28.585 20.002 1.00 31.29 140 GLN C O 1
ATOM 3231 N N . ARG C 2 19 ? 18.521 29.042 18.745 1.00 29.85 141 ARG C N 1
ATOM 3232 C CA . ARG C 2 19 ? 18.687 30.495 18.869 1.00 30.48 141 ARG C CA 1
ATOM 3233 C C . ARG C 2 19 ? 18.550 30.969 20.319 1.00 32.90 141 ARG C C 1
ATOM 3234 O O . ARG C 2 19 ? 19.314 31.815 20.774 1.00 32.16 141 ARG C O 1
ATOM 3255 N N . GLU C 2 20 ? 17.593 30.417 21.054 1.00 28.65 142 GLU C N 1
ATOM 3256 C CA . GLU C 2 20 ? 17.427 30.788 22.457 1.00 31.45 142 GLU C CA 1
ATOM 3257 C C . GLU C 2 20 ? 18.626 30.338 23.291 1.00 37.35 142 GLU C C 1
ATOM 3258 O O . GLU C 2 20 ? 19.088 31.067 24.175 1.00 36.61 142 GLU C O 1
ATOM 3270 N N . ILE C 2 21 ? 19.132 29.139 23.015 1.00 35.01 143 ILE C N 1
ATOM 3271 C CA . ILE C 2 21 ? 20.310 28.654 23.712 1.00 35.12 143 ILE C CA 1
ATOM 3272 C C . ILE C 2 21 ? 21.504 29.580 23.464 1.00 33.09 143 ILE C C 1
ATOM 3273 O O . ILE C 2 21 ? 22.240 29.901 24.395 1.00 37.28 143 ILE C O 1
ATOM 3289 N N . LEU C 2 22 ? 21.690 30.006 22.217 1.00 35.10 144 LEU C N 1
ATOM 3290 C CA . LEU C 2 22 ? 22.795 30.895 21.858 1.00 34.13 144 LEU C CA 1
ATOM 3291 C C . LEU C 2 22 ? 22.670 32.217 22.601 1.00 35.44 144 LEU C C 1
ATOM 3292 O O . LEU C 2 22 ? 23.663 32.775 23.108 1.00 37.26 144 LEU C O 1
ATOM 3308 N N . GLN C 2 23 ? 21.448 32.738 22.656 1.00 33.27 145 GLN C N 1
ATOM 3309 C CA . GLN C 2 23 ? 21.194 33.987 23.373 1.00 37.49 145 GLN C CA 1
ATOM 3310 C C . GLN C 2 23 ? 21.504 33.856 24.867 1.00 39.10 145 GLN C C 1
ATOM 3311 O O . GLN C 2 23 ? 22.073 34.763 25.474 1.00 38.37 145 GLN C O 1
ATOM 3325 N N . LYS C 2 24 ? 21.113 32.731 25.456 1.00 37.46 146 LYS C N 1
ATOM 3326 C CA . LYS C 2 24 ? 21.337 32.502 26.877 1.00 44.20 146 LYS C CA 1
ATOM 3327 C C . LYS C 2 24 ? 22.841 32.466 27.165 1.00 46.42 146 LYS C C 1
ATOM 3328 O O . LYS C 2 24 ? 23.305 32.929 28.207 1.00 48.65 146 LYS C O 1
ATOM 3347 N N . THR C 2 25 ? 23.602 31.925 26.229 1.00 41.72 147 THR C N 1
ATOM 3348 C CA . THR C 2 25 ? 25.055 31.857 26.374 1.00 53.13 147 THR C CA 1
ATOM 3349 C C . THR C 2 25 ? 25.701 33.236 26.306 1.00 63.72 147 THR C C 1
ATOM 3350 O O . THR C 2 25 ? 26.629 33.523 27.055 1.00 68.82 147 THR C O 1
ATOM 3361 N N . HIS C 2 26 ? 25.200 34.089 25.418 1.00 64.13 148 HIS C N 1
ATOM 3362 C CA . HIS C 2 26 ? 25.716 35.451 25.267 1.00 72.25 148 HIS C CA 1
ATOM 3363 C C . HIS C 2 26 ? 25.439 36.339 26.479 1.00 82.65 148 HIS C C 1
ATOM 3364 O O . HIS C 2 26 ? 26.249 37.199 26.823 1.00 102.10 148 HIS C O 1
ATOM 3377 N N . HIS C 2 27 ? 24.289 36.141 27.112 1.00 76.83 149 HIS C N 1
ATOM 3378 C CA . HIS C 2 27 ? 23.903 36.950 28.262 1.00 81.94 149 HIS C CA 1
ATOM 3379 C C . HIS C 2 27 ? 24.854 36.717 29.440 1.00 110.49 149 HIS C C 1
ATOM 3380 O O . HIS C 2 27 ? 25.179 37.648 30.179 1.00 132.38 149 HIS C O 1
ATOM 3393 N N . LYS C 2 28 ? 25.302 35.475 29.600 1.00 83.01 150 LYS C N 1
ATOM 3394 C CA . LYS C 2 28 ? 26.214 35.111 30.681 1.00 84.06 150 LYS C CA 1
ATOM 3395 C C . LYS C 2 28 ? 27.531 35.878 30.579 1.00 87.03 150 LYS C C 1
ATOM 3396 O O . LYS C 2 28 ? 28.130 35.965 29.505 1.00 89.50 150 LYS C O 1
ATOM 3415 N N . LYS D 2 7 ? 43.359 -8.270 17.610 1.00 105.46 129 LYS D N 1
ATOM 3416 C CA . LYS D 2 7 ? 42.900 -7.902 18.935 1.00 103.80 129 LYS D CA 1
ATOM 3417 C C . LYS D 2 7 ? 42.947 -9.127 19.831 1.00 107.25 129 LYS D C 1
ATOM 3418 O O . LYS D 2 7 ? 41.922 -9.768 20.066 1.00 115.76 129 LYS D O 1
ATOM 3436 N N . MET D 2 8 ? 44.135 -9.454 20.335 1.00 106.43 130 MET D N 1
ATOM 3437 C CA . MET D 2 8 ? 45.335 -8.642 20.131 1.00 97.09 130 MET D CA 1
ATOM 3438 C C . MET D 2 8 ? 45.997 -8.829 18.759 1.00 90.09 130 MET D C 1
ATOM 3439 O O . MET D 2 8 ? 46.714 -7.941 18.290 1.00 81.84 130 MET D O 1
ATOM 3453 N N . LYS D 2 9 ? 45.769 -9.976 18.122 1.00 95.04 131 LYS D N 1
ATOM 3454 C CA . LYS D 2 9 ? 46.432 -10.279 16.854 1.00 93.98 131 LYS D CA 1
ATOM 3455 C C . LYS D 2 9 ? 45.900 -9.426 15.709 1.00 91.93 131 LYS D C 1
ATOM 3456 O O . LYS D 2 9 ? 46.673 -8.874 14.929 1.00 99.18 131 LYS D O 1
ATOM 3475 N N . LEU D 2 10 ? 44.579 -9.345 15.594 1.00 83.44 132 LEU D N 1
ATOM 3476 C CA . LEU D 2 10 ? 43.947 -8.535 14.555 1.00 76.51 132 LEU D CA 1
ATOM 3477 C C . LEU D 2 10 ? 44.392 -7.070 14.635 1.00 70.91 132 LEU D C 1
ATOM 3478 O O . LEU D 2 10 ? 44.639 -6.430 13.619 1.00 69.85 132 LEU D O 1
ATOM 3494 N N . LEU D 2 11 ? 44.509 -6.551 15.849 1.00 68.05 133 LEU D N 1
ATOM 3495 C CA . LEU D 2 11 ? 44.871 -5.156 16.059 1.00 66.65 133 LEU D CA 1
ATOM 3496 C C . LEU D 2 11 ? 46.292 -4.904 15.563 1.00 62.01 133 LEU D C 1
ATOM 3497 O O . LEU D 2 11 ? 46.568 -3.897 14.910 1.00 53.75 133 LEU D O 1
ATOM 3513 N N . LYS D 2 12 ? 47.187 -5.839 15.868 1.00 67.01 134 LYS D N 1
ATOM 3514 C CA . LYS D 2 12 ? 48.568 -5.774 15.410 1.00 69.40 134 LYS D CA 1
ATOM 3515 C C . LYS D 2 12 ? 48.632 -5.669 13.888 1.00 67.79 134 LYS D C 1
ATOM 3516 O O . LYS D 2 12 ? 49.378 -4.859 13.346 1.00 67.34 134 LYS D O 1
ATOM 3535 N N . LYS D 2 13 ? 47.839 -6.495 13.212 1.00 58.92 135 LYS D N 1
ATOM 3536 C CA . LYS D 2 13 ? 47.792 -6.533 11.750 1.00 60.45 135 LYS D CA 1
ATOM 3537 C C . LYS D 2 13 ? 47.271 -5.215 11.161 1.00 56.72 135 LYS D C 1
ATOM 3538 O O . LYS D 2 13 ? 47.813 -4.695 10.191 1.00 58.00 135 LYS D O 1
ATOM 3557 N N . LYS D 2 14 ? 46.208 -4.685 11.748 1.00 54.60 136 LYS D N 1
ATOM 3558 C CA . LYS D 2 14 ? 45.635 -3.416 11.296 1.00 50.66 136 LYS D CA 1
ATOM 3559 C C . LYS D 2 14 ? 46.634 -2.264 11.441 1.00 49.47 136 LYS D C 1
ATOM 3560 O O . LYS D 2 14 ? 46.748 -1.416 10.558 1.00 47.57 136 LYS D O 1
ATOM 3579 N N . ILE D 2 15 ? 47.376 -2.264 12.544 1.00 46.02 137 ILE D N 1
ATOM 3580 C CA . ILE D 2 15 ? 48.434 -1.287 12.761 1.00 45.27 137 ILE D CA 1
ATOM 3581 C C . ILE D 2 15 ? 49.488 -1.382 11.664 1.00 46.90 137 ILE D C 1
ATOM 3582 O O . ILE D 2 15 ? 49.919 -0.362 11.120 1.00 45.14 137 ILE D O 1
ATOM 3598 N N . GLU D 2 16 ? 49.904 -2.606 11.334 1.00 48.08 138 GLU D N 1
ATOM 3599 C CA . GLU D 2 16 ? 50.890 -2.808 10.276 1.00 54.37 138 GLU D CA 1
ATOM 3600 C C . GLU D 2 16 ? 50.371 -2.308 8.931 1.00 48.20 138 GLU D C 1
ATOM 3601 O O . GLU D 2 16 ? 51.107 -1.707 8.162 1.00 49.15 138 GLU D O 1
ATOM 3613 N N . GLU D 2 17 ? 49.100 -2.546 8.647 1.00 47.39 139 GLU D N 1
ATOM 3614 C CA . GLU D 2 17 ? 48.508 -2.045 7.415 1.00 56.43 139 GLU D CA 1
ATOM 3615 C C . GLU D 2 17 ? 48.548 -0.514 7.367 1.00 51.76 139 GLU D C 1
ATOM 3616 O O . GLU D 2 17 ? 48.817 0.071 6.319 1.00 52.88 139 GLU D O 1
ATOM 3628 N N . GLN D 2 18 ? 48.272 0.136 8.498 1.00 44.38 140 GLN D N 1
ATOM 3629 C CA . GLN D 2 18 ? 48.246 1.593 8.530 1.00 41.53 140 GLN D CA 1
ATOM 3630 C C . GLN D 2 18 ? 49.652 2.157 8.413 1.00 41.28 140 GLN D C 1
ATOM 3631 O O . GLN D 2 18 ? 49.859 3.179 7.770 1.00 45.65 140 GLN D O 1
ATOM 3645 N N . ARG D 2 19 ? 50.624 1.492 9.027 1.00 40.93 141 ARG D N 1
ATOM 3646 C CA . ARG D 2 19 ? 52.020 1.884 8.874 1.00 47.15 141 ARG D CA 1
ATOM 3647 C C . ARG D 2 19 ? 52.438 1.777 7.404 1.00 52.75 141 ARG D C 1
ATOM 3648 O O . ARG D 2 19 ? 53.174 2.619 6.887 1.00 53.46 141 ARG D O 1
ATOM 3669 N N . GLU D 2 20 ? 51.960 0.725 6.747 1.00 57.04 142 GLU D N 1
ATOM 3670 C CA . GLU D 2 20 ? 52.217 0.483 5.330 1.00 64.28 142 GLU D CA 1
ATOM 3671 C C . GLU D 2 20 ? 51.663 1.636 4.490 1.00 61.98 142 GLU D C 1
ATOM 3672 O O . GLU D 2 20 ? 52.331 2.144 3.594 1.00 62.38 142 GLU D O 1
ATOM 3684 N N . ILE D 2 21 ? 50.443 2.064 4.795 1.00 60.29 143 ILE D N 1
ATOM 3685 C CA . ILE D 2 21 ? 49.830 3.167 4.066 1.00 57.80 143 ILE D CA 1
ATOM 3686 C C . ILE D 2 21 ? 50.643 4.440 4.271 1.00 58.10 143 ILE D C 1
ATOM 3687 O O . ILE D 2 21 ? 50.905 5.183 3.325 1.00 65.94 143 ILE D O 1
ATOM 3703 N N . LEU D 2 22 ? 51.053 4.680 5.512 1.00 55.42 144 LEU D N 1
ATOM 3704 C CA . LEU D 2 22 ? 51.854 5.847 5.843 1.00 63.74 144 LEU D CA 1
ATOM 3705 C C . LEU D 2 22 ? 53.218 5.761 5.153 1.00 76.79 144 LEU D C 1
ATOM 3706 O O . LEU D 2 22 ? 53.823 6.779 4.818 1.00 78.97 144 LEU D O 1
ATOM 3722 N N . GLN D 2 23 ? 53.683 4.536 4.932 1.00 90.65 145 GLN D N 1
ATOM 3723 C CA . GLN D 2 23 ? 54.984 4.292 4.316 1.00 112.61 145 GLN D CA 1
ATOM 3724 C C . GLN D 2 23 ? 55.009 4.737 2.857 1.00 134.93 145 GLN D C 1
ATOM 3725 O O . GLN D 2 23 ? 56.030 5.212 2.364 1.00 142.20 145 GLN D O 1
ATOM 3739 N N . LYS D 2 24 ? 53.885 4.576 2.168 1.00 149.93 146 LYS D N 1
ATOM 3740 C CA . LYS D 2 24 ? 53.803 4.937 0.759 1.00 153.20 146 LYS D CA 1
ATOM 3741 C C . LYS D 2 24 ? 53.947 6.442 0.556 1.00 189.61 146 LYS D C 1
ATOM 3742 O O . LYS D 2 24 ? 54.430 6.890 -0.482 1.00 210.36 146 LYS D O 1
ATOM 3761 N N . THR D 2 25 ? 53.527 7.220 1.548 1.00 180.70 147 THR D N 1
ATOM 3762 C CA . THR D 2 25 ? 53.778 8.655 1.536 1.00 168.38 147 THR D CA 1
ATOM 3763 C C . THR D 2 25 ? 55.263 8.899 1.768 1.00 209.19 147 THR D C 1
ATOM 3764 O O . THR D 2 25 ? 55.833 9.864 1.260 1.00 228.44 147 THR D O 1
ATOM 3775 N N . HIS D 2 26 ? 55.875 8.012 2.548 1.00 223.16 148 HIS D N 1
ATOM 3776 C CA . HIS D 2 26 ? 57.305 8.065 2.850 1.00 204.10 148 HIS D CA 1
ATOM 3777 C C . HIS D 2 26 ? 57.789 9.472 3.201 1.00 219.12 148 HIS D C 1
ATOM 3778 O O . HIS D 2 26 ? 58.875 9.881 2.792 1.00 253.44 148 HIS D O 1
ATOM 3791 N N . HIS D 2 27 ? 56.986 10.201 3.971 1.00 150.48 149 HIS D N 1
ATOM 3792 C CA . HIS D 2 27 ? 57.357 11.543 4.409 1.00 115.72 149 HIS D CA 1
ATOM 3793 C C . HIS D 2 27 ? 57.667 11.599 5.901 1.00 109.16 149 HIS D C 1
ATOM 3794 O O . HIS D 2 27 ? 58.030 12.654 6.419 1.00 116.20 149 HIS D O 1
ATOM 3807 N N . LYS D 2 28 ? 57.532 10.470 6.591 1.00 97.03 150 LYS D N 1
ATOM 3808 C CA . LYS D 2 28 ? 57.595 10.474 8.049 1.00 85.81 150 LYS D CA 1
ATOM 3809 C C . LYS D 2 28 ? 58.252 9.218 8.614 1.00 75.12 150 LYS D C 1
ATOM 3810 O O . LYS D 2 28 ? 58.909 9.265 9.659 1.00 65.24 150 LYS D O 1
#

B-factor: mean 61.53, std 29.95, range [21.75, 267.76]

CATH classification: 1.10.340.40

Sequence (240 aa):
QYTENLKVIVAEKLAGIPNFNEDIKYVAEYIVLLIVNGGTVESVVDELASLFDSVSRDTLANVVQTAFFALEALQQGESAENIVSKIRMMNAQSLGEQYTENLKVIVAEKLAGIPNFNEDIKYVAEYIVLLIVNGGTVESVVDELASLFDSVSRDTLANVVQTAFFALEALQQGESAENIVSKIRMMNAQSLGTASKMKLLKKKIEEQREILQKTHHKKMKLLKKKIEEQREILQKTHHK

Organism: Saccharomyces cerevisiae (strain ATCC 204508 / S288c) (NCBI:txid559292)

InterPro domains:
  IPR021083 Nuclear abundant poly(A) RNA-binding protein Nab2, N-terminal [PF11517] (1-98)
  IPR040366 Nuclear polyadenylated RNA-binding protein Nab2/ZC3H14 [PTHR14738] (404-487)
  IPR041044 Nuclear polyadenylated RNA-binding 2 protein, CCCH zinc finger 1 [PF18260] (252-278)
  IPR043094 Nab2/ZC3H14, N-terminal domain superfamily [G3DSA:1.10.340.40] (1-105)
  IPR048410 RNA-binding, Nab2-type zinc finger [PF21457] (281-309)
  IPR049017 Nab2, type CCCH zinc finger 4 [PF21803] (359-387)

Solvent-accessible surface area: 14108 Å² total; per-residue (Å²): 184,81,27,124,62,2,46,77,0,1,7,43,20,4,63,30,24,115,156,27,127,40,50,47,134,71,1,1,27,4,0,0,7,24,13,63,44,62,17,39,2,15,57,1,1,48,45,2,36,96,4,9,121,106,22,66,69,83,46,4,1,75,2,0,13,19,0,34,107,5,38,58,19,10,92,136,66,77,55,20,136,90,12,10,51,116,4,127,84,86,50,69,157,55,165,105,137,133,59,32,111,38,2,38,91,0,2,20,42,17,3,61,36,22,109,143,22,136,49,68,53,160,70,1,1,32,4,0,1,12,17,12,55,47,62,16,42,2,14,51,1,0,53,72,2,27,84,7,5,118,112,23,66,68,84,52,4,2,71,3,0,14,17,0,33,106,4,36,51,14,10,101,123,67,76,55,24,131,80,11,15,52,118,4,136,85,95,53,65,160,54,168,109,142,87,96,64,61,157,73,1,80,117,46,2,102,84,23,108,112,83,42,111,131,79,135,171,175,96,124,153,76,3,94,107,47,1,97,96,20,111,100,81,33,121,145,67,139,146,177

Secondary structure (DSSP, 8-state):
--HHHHHHHHHHHHTTSTT--S-HHHHHHHHHHHHHTT--HHHHHHHHHHH-TTS-HHHHHHHHHHHHHHHHHHHTT--HHHHHHHHHHHHHT---/-HHHHHHHHHHHHHHTTSTT--S-HHHHHHHHHHHHHTT--HHHHHHHHHHH-TTS-HHHHHHHHHHHHHHHHHHHTT--HHHHHHHHHHHHHT---/-HHHHHHHHHHHHHHHHHHHHHHH-/--HHHHHHHHHHHHHHHHHT--

GO terms:
  GO:0000049 tRNA binding (F, IDA)
  GO:0008097 5S rRNA binding (F, IDA)
  GO:0008143 poly(A) binding (F, IDA)
  GO:0005634 nucleus (C, IDA)
  GO:0005737 cytoplasm (C, IDA)
  GO:0008312 7S RNA binding (F, IDA)
  GO:0045945 positive regulation of transcription by RNA polymerase III (P, IDA)
  GO:0033204 ribonuclease P RNA binding (F, IDA)
  GO:1900152 negative regulation of nuclear-transcribed mRNA catabolic process, deadenylation-dependent decay (P, IGI)
  GO:0003729 mRNA binding (F, HDA)
  GO:0043488 regulation of mRNA stability (P, IMP)
  GO:0016973 poly(A)+ mRNA export from nucleus (P, IMP)
  GO:0043488 regulation of mRNA stability (P, IPI)
  GO:0160091 spliceosome-depend formation of circular RNA (P, IDA)
  GO:0005634 nucleus (C, EXP)
  GO:0005737 cytoplasm (C, EXP)
  GO:0005515 protein binding (F, IPI)

Foldseek 3Di:
DCLVLLLVLLLLLQVLDPPPPDDSSVLSNVLSVCVVVPHDLVRSLVVVCVVDVVDDSVSSSVSSVLSVVLVVVVVVPDDSVVSSVVSNCVSVVDPD/DVLLVLLLVLLLLLQVLDPPDDDPSSVVSNVLSVCVVVPHDLVRSLVVVCVVCVVDDSVSSSVSSVLSVVSSVCVVVVHDSVVSSVVSNCVSVVHPD/DVVVVVVVVVVVVVVVVVVVVVVVD/DVVVVVVVVVVVVVVVVVVVPD

Nearest PDB structures (foldseek):
  3lcn-assembly2_B  TM=1.005E+00  e=8.514E-13  Saccharomyces cerevisiae
  2v75-assembly1_A  TM=9.860E-01  e=9.067E-11  Saccharomyces cerevisiae
  2jps-assembly1_A  TM=8.027E-01  e=9.617E-10  Saccharomyces cerevisiae
  1xl3-assembly1_A  TM=2.728E-01  e=4.392E+00  Yersinia pestis
  3lcn-assembly2_B  TM=1.010E+00  e=1.066E-12  Saccharomyces cerevisiae

Radius of gyration: 19.25 Å; Cα contacts (8 Å, |Δi|>4): 219; chains: 4; bounding box: 53×47×57 Å